Protein AF-A0A7S1GGX9-F1 (afdb_monomer)

Secondary structure (DSSP, 8-state):
-HHHHHHHHHHHHHHHHHHHHHHHHHHHHT-----PPPP-SSEEEEEEEEETTEEEEEEEEE-SSEEEEEESS-SSTT-EEEEGGGEEEEEEEEETTEEEEEEEEETTTEEEEEE-SSHHHHHHHHHHHHTT-S------HHHHHHHHHTTSS-HHHHHHHHHHHTT--TT-GGG---B---B---SSSS--TT-GGGB--TTS-GGGSSHHHHHHHHHHHHHHHHTT-SS--S-SS-SS-HHHHHHHHTTT-HHHHHHHTTSSPPPGGGSS-BHHHHHHHHH-TT----PPB-GGGG-HHHHHHHHB-TT----SGGGTT-SBPBPPTT-SS--

Solvent-accessible surface area (backbone atoms only — not comparable to full-atom values): 18862 Å² total; per-residue (Å²): 108,70,69,62,51,51,55,51,51,56,52,36,52,53,53,51,53,56,49,52,54,53,52,52,55,51,60,56,53,73,68,78,79,92,76,87,86,83,91,64,103,49,62,70,41,71,34,27,46,48,44,71,99,44,68,44,55,27,38,39,34,52,53,95,61,36,42,34,38,43,30,73,77,33,96,67,62,81,51,43,79,42,51,40,90,40,27,39,32,62,37,73,23,57,51,98,89,43,62,16,11,32,36,43,31,29,70,97,82,47,71,50,38,38,38,34,93,43,47,66,57,18,49,51,52,37,63,66,48,44,82,46,26,74,48,81,81,80,82,52,65,68,60,58,49,49,38,39,77,69,68,74,36,51,72,66,56,49,48,52,47,53,27,48,74,72,40,27,33,91,54,39,45,75,39,45,49,72,32,75,69,53,65,62,67,43,73,48,72,64,78,62,87,86,45,74,80,40,43,44,71,79,93,44,55,57,61,40,65,42,69,61,30,38,49,53,20,51,53,43,24,49,54,31,47,76,68,66,46,94,80,55,54,51,65,99,61,68,45,69,38,47,69,59,54,33,40,56,32,33,49,62,43,47,68,55,36,21,65,74,58,78,72,38,77,70,60,51,92,79,46,70,51,31,56,36,59,53,48,50,44,30,70,36,68,85,50,83,43,31,69,49,38,48,59,40,82,80,33,69,75,50,26,51,43,37,40,30,32,86,72,56,63,66,54,44,74,103,54,26,76,55,60,46,48,42,63,28,61,54,46,92,60,93,120

Organism: NCBI:txid249345

Sequence (335 aa):
MEEEQQDEEERAMQVQQGIESIVDEFYRNSRISSMPLGQSGKERMECFQVYPFCSLRGSLEIGADTVVFRPYCSDRLGRVRIKKSEILLVRKRPYIVDCNACEIYFGRRASVFFVFEHDEDATRLVQRLKEFARYTMIQDVGHIQRLWLEDSVSNFQYLMYLNDLAGRSYKNIHRYPVFPWVLSDYTSDSLNLRSPNVYRNLSKPIAALTEKKAMQGLEMYQALKESNVEDPWMFGSHYSNPGIVVFFTVRQNPKLMLKLQGGSFDHPNRMFRSIPAAWASVSSASGSDVKELIPQLYDPQAGLQILRNNQYISLGGDFGHLKKVILPPWATSIE

InterPro domains:
  IPR000409 BEACH domain [PF02138] (147-332)
  IPR000409 BEACH domain [PS50197] (133-335)
  IPR000409 BEACH domain [SM01026] (145-335)
  IPR023362 PH-BEACH domain [PS51783] (36-130)
  IPR036372 BEACH domain superfamily [G3DSA:1.10.1540.10] (136-335)
  IPR036372 BEACH domain superfamily [SSF81837] (134-334)
  IPR050865 BEACH Domain-Containing [PTHR13743] (22-333)

Foldseek 3Di:
DVVVVVVLVVLQVVLLVVLVVVVVVVVVLVDDDDDDDDDDPWDKAWWWWFAQVDTFTFIWTDDPFWIWTAGPSDRPPPIDIAGLLFWAAKDQADDPHDSQKIWTAGDPGDIIIIGHPDNVRNVVVRVVSVVSHNDDDDLDLVVLVVCVVVVVDDPLRNQVSVLVNVRADPRHQASHRFDAQFFLDQADLADDPVDPNRTQPPVDALCPSDVLSVVQLVVQQVVCVVVVPPDRGSAPDDQGGNVLVCQQQCLLCVSSQCSVVVRAHDDLVSHQAAPVVLSCQSNDSPHSDRHTDHSLLVPLVSQCSRFANPSLQQNDDPCRRRRGHHGRSNDPDSD

Radius of gyration: 22.84 Å; Cα contacts (8 Å, |Δi|>4): 498; chains: 1; bounding box: 57×48×63 Å

pLDDT: mean 84.82, std 16.67, range [33.62, 98.44]

Nearest PDB structures (foldseek):
  1t77-assembly4_D  TM=8.698E-01  e=2.533E-22  Homo sapiens
  1mi1-assembly1_A  TM=8.597E-01  e=4.437E-22  Homo sapiens
  1mi1-assembly1_B  TM=8.363E-01  e=1.024E-20  Homo sapiens
  2cof-assembly1_A  TM=6.773E-01  e=2.614E-03  Homo sapiens
  1wgq-assembly1_A  TM=6.468E-01  e=1.758E-02  Mus musculus

Structure (mmCIF, N/CA/C/O backbone):
data_AF-A0A7S1GGX9-F1
#
_entry.id   AF-A0A7S1GGX9-F1
#
loop_
_atom_site.group_PDB
_atom_site.id
_atom_site.type_symbol
_atom_site.label_atom_id
_atom_site.label_alt_id
_atom_site.label_comp_id
_atom_site.label_asym_id
_atom_site.label_entity_id
_atom_site.label_seq_id
_atom_site.pdbx_PDB_ins_code
_atom_site.Cartn_x
_atom_site.Cartn_y
_atom_site.Cartn_z
_atom_site.occupancy
_atom_site.B_iso_or_equiv
_atom_site.auth_seq_id
_atom_site.auth_comp_id
_atom_site.auth_asym_id
_atom_site.auth_atom_id
_atom_site.pdbx_PDB_model_num
ATOM 1 N N . MET A 1 1 ? -25.680 -4.319 -31.229 1.00 49.75 1 MET A N 1
ATOM 2 C CA . MET A 1 1 ? -24.460 -3.487 -31.170 1.00 49.75 1 MET A CA 1
ATOM 3 C C . MET A 1 1 ? -24.808 -2.049 -30.832 1.00 49.75 1 MET A C 1
ATOM 5 O O . MET A 1 1 ? -24.323 -1.609 -29.810 1.00 49.75 1 MET A O 1
ATOM 9 N N . GLU A 1 2 ? -25.674 -1.356 -31.582 1.00 46.84 2 GLU A N 1
ATOM 10 C CA . GLU A 1 2 ? -26.059 0.034 -31.245 1.00 46.84 2 GLU A CA 1
ATOM 11 C C . GLU A 1 2 ? -26.815 0.158 -29.907 1.00 46.84 2 GLU A C 1
ATOM 13 O O . GLU A 1 2 ? -26.439 0.990 -29.091 1.00 46.84 2 GLU A O 1
ATOM 18 N N . GLU A 1 3 ? -27.785 -0.720 -29.610 1.00 45.69 3 GLU A N 1
ATOM 19 C CA . GLU A 1 3 ? -28.498 -0.707 -28.311 1.00 45.69 3 GLU A CA 1
ATOM 20 C C . GLU A 1 3 ? -27.580 -0.998 -27.108 1.00 45.69 3 GLU A C 1
ATOM 22 O O . GLU A 1 3 ? -27.692 -0.352 -26.074 1.00 45.69 3 GLU A O 1
ATOM 27 N N . GLU A 1 4 ? -26.622 -1.922 -27.246 1.00 44.66 4 GLU A N 1
ATOM 28 C CA . GLU A 1 4 ? -25.635 -2.229 -26.191 1.00 44.66 4 GLU A CA 1
ATOM 29 C C . GLU A 1 4 ? -24.692 -1.050 -25.920 1.00 44.66 4 GLU A C 1
ATOM 31 O O . GLU A 1 4 ? -24.245 -0.850 -24.793 1.00 44.66 4 GLU A O 1
ATOM 36 N N . GLN A 1 5 ? -24.382 -0.275 -26.958 1.00 41.25 5 GLN A N 1
ATOM 37 C CA . GLN A 1 5 ? -23.486 0.872 -26.878 1.00 41.25 5 GLN A CA 1
ATOM 38 C C . GLN A 1 5 ? -24.191 2.075 -26.234 1.00 41.25 5 GLN A C 1
ATOM 40 O O . GLN A 1 5 ? -23.592 2.779 -25.424 1.00 41.25 5 GLN A O 1
ATOM 45 N N . GLN A 1 6 ? -25.483 2.244 -26.519 1.00 48.72 6 GLN A N 1
ATOM 46 C CA . GLN A 1 6 ? -26.336 3.276 -25.933 1.00 48.72 6 GLN A CA 1
ATOM 47 C C . GLN A 1 6 ? -26.609 3.016 -24.437 1.00 48.72 6 GLN A C 1
ATOM 49 O O . GLN A 1 6 ? -26.483 3.928 -23.618 1.00 48.72 6 GLN A O 1
ATOM 54 N N . ASP A 1 7 ? -26.857 1.756 -24.061 1.00 52.62 7 ASP A N 1
ATOM 55 C CA . ASP A 1 7 ? -26.986 1.321 -22.660 1.00 52.62 7 ASP A CA 1
ATOM 56 C C . ASP A 1 7 ? -25.679 1.508 -21.859 1.00 52.62 7 ASP A C 1
ATOM 58 O O . ASP A 1 7 ? -25.702 1.837 -20.667 1.00 52.62 7 ASP A O 1
ATOM 62 N N . GLU A 1 8 ? -24.516 1.282 -22.486 1.00 46.25 8 GLU A N 1
ATOM 63 C CA . GLU A 1 8 ? -23.206 1.503 -21.856 1.00 46.25 8 GLU A CA 1
ATOM 64 C C . GLU A 1 8 ? -22.927 3.005 -21.629 1.00 46.25 8 GLU A C 1
ATOM 66 O O . GLU A 1 8 ? -22.422 3.376 -20.563 1.00 46.25 8 GLU A O 1
ATOM 71 N N . GLU A 1 9 ? -23.295 3.880 -22.572 1.00 48.12 9 GLU A N 1
ATOM 72 C CA . GLU A 1 9 ? -23.143 5.339 -22.443 1.00 48.12 9 GLU A CA 1
ATOM 73 C C . GLU A 1 9 ? -24.046 5.936 -21.355 1.00 48.12 9 GLU A C 1
ATOM 75 O O . GLU A 1 9 ? -23.594 6.758 -20.549 1.00 48.12 9 GLU A O 1
ATOM 80 N N . GLU A 1 10 ? -25.299 5.487 -21.266 1.00 55.12 10 GLU A N 1
ATOM 81 C CA . GLU A 1 10 ? -26.242 5.967 -20.253 1.00 55.12 10 GLU A CA 1
ATOM 82 C C . GLU A 1 10 ? -25.792 5.577 -18.832 1.00 55.12 10 GLU A C 1
ATOM 84 O O . GLU A 1 10 ? -25.819 6.396 -17.904 1.00 55.12 10 GLU A O 1
ATOM 89 N N . ARG A 1 11 ? -25.260 4.357 -18.659 1.00 51.91 11 ARG A N 1
ATOM 90 C CA . ARG A 1 11 ? -24.665 3.909 -17.386 1.00 51.91 11 ARG A CA 1
ATOM 91 C C . ARG A 1 11 ? -23.429 4.717 -17.005 1.00 51.91 11 ARG A C 1
ATOM 93 O O . ARG A 1 11 ? -23.278 5.074 -15.834 1.00 51.91 11 ARG A O 1
ATOM 100 N N . ALA A 1 12 ? -22.555 5.026 -17.963 1.00 46.03 12 ALA A N 1
ATOM 101 C CA . ALA A 1 12 ? -21.371 5.845 -17.710 1.00 46.03 12 ALA A CA 1
ATOM 102 C C . ALA A 1 12 ? -21.753 7.257 -17.229 1.00 46.03 12 ALA A C 1
ATOM 104 O O . ALA A 1 12 ? -21.157 7.773 -16.279 1.00 46.03 12 ALA A O 1
ATOM 105 N N . MET A 1 13 ? -22.797 7.851 -17.817 1.00 50.97 13 MET A N 1
ATOM 106 C CA . MET A 1 13 ? -23.303 9.172 -17.434 1.00 50.97 13 MET A CA 1
ATOM 107 C C . MET A 1 13 ? -23.899 9.186 -16.015 1.00 50.97 13 MET A C 1
ATOM 109 O O . MET A 1 13 ? -23.621 10.100 -15.236 1.00 50.97 13 MET A O 1
ATOM 113 N N . GLN A 1 14 ? -24.645 8.146 -15.631 1.00 51.91 14 GLN A N 1
ATOM 114 C CA . GLN A 1 14 ? -25.181 8.005 -14.269 1.00 51.91 14 GLN A CA 1
ATOM 115 C C . GLN A 1 14 ? -24.072 7.842 -13.216 1.00 51.91 14 GLN A C 1
ATOM 117 O O . GLN A 1 14 ? -24.150 8.417 -12.126 1.00 51.91 14 GLN A O 1
ATOM 122 N N . VAL A 1 15 ? -23.009 7.095 -13.535 1.00 48.81 15 VAL A N 1
ATOM 123 C CA . VAL A 1 15 ? -21.839 6.945 -12.652 1.00 48.81 15 VAL A CA 1
ATOM 124 C C . VAL A 1 15 ? -21.113 8.282 -12.476 1.00 48.81 15 VAL A C 1
ATOM 126 O O . VAL A 1 15 ? -20.762 8.633 -11.347 1.00 48.81 15 VAL A O 1
ATOM 129 N N . GLN A 1 16 ? -20.937 9.047 -13.558 1.00 48.53 16 GLN A N 1
ATOM 130 C CA . GLN A 1 16 ? -20.326 10.380 -13.535 1.00 48.53 16 GLN A CA 1
ATOM 131 C C . GLN A 1 16 ? -21.100 11.338 -12.608 1.00 48.53 16 GLN A C 1
ATOM 133 O O . GLN A 1 16 ? -20.517 11.913 -11.688 1.00 48.53 16 GLN A O 1
ATOM 138 N N . GLN A 1 17 ? -22.425 11.425 -12.764 1.00 51.62 17 GLN A N 1
ATOM 139 C CA . GLN A 1 17 ? -23.288 12.270 -11.926 1.00 51.62 17 GLN A CA 1
ATOM 140 C C . GLN A 1 17 ? -23.278 11.841 -10.447 1.00 51.62 17 GLN A C 1
ATOM 142 O O . GLN A 1 17 ? -23.231 12.677 -9.540 1.00 51.62 17 GLN A O 1
ATOM 147 N N . GLY A 1 18 ? -23.270 10.530 -10.174 1.00 52.56 18 GLY A N 1
ATOM 148 C CA . GLY A 1 18 ? -23.172 10.005 -8.809 1.00 52.56 18 GLY A CA 1
ATOM 149 C C . GLY A 1 18 ? -21.829 10.314 -8.137 1.00 52.56 18 GLY A C 1
ATOM 150 O O . GLY A 1 18 ? -21.755 10.486 -6.919 1.00 52.56 18 GLY A O 1
ATOM 151 N N . ILE A 1 19 ? -20.753 10.410 -8.917 1.00 46.12 19 ILE A N 1
ATOM 152 C CA . ILE A 1 19 ? -19.434 10.808 -8.430 1.00 46.12 19 ILE A CA 1
ATOM 153 C C . ILE A 1 19 ? -19.410 12.301 -8.080 1.00 46.12 19 ILE A C 1
ATOM 155 O O . ILE A 1 19 ? -18.957 12.637 -6.984 1.00 46.12 19 ILE A O 1
ATOM 159 N N . GLU A 1 20 ? -19.925 13.168 -8.954 1.00 47.41 20 GLU A N 1
ATOM 160 C CA . GLU A 1 20 ? -19.994 14.623 -8.740 1.00 47.41 20 GLU A CA 1
ATOM 161 C C . GLU A 1 20 ? -20.798 14.973 -7.479 1.00 47.41 20 GLU A C 1
ATOM 163 O O . GLU A 1 20 ? -20.320 15.705 -6.612 1.00 47.41 20 GLU A O 1
ATOM 168 N N . SER A 1 21 ? -21.960 14.340 -7.293 1.00 49.12 21 SER A N 1
ATOM 169 C CA . SER A 1 21 ? -22.810 14.542 -6.111 1.00 49.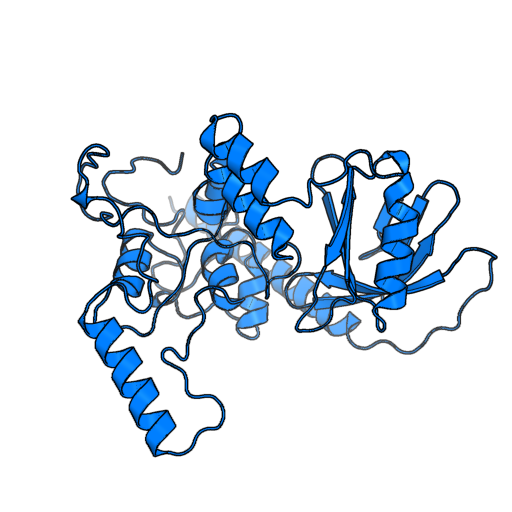12 21 SER A CA 1
ATOM 170 C C . SER A 1 21 ? -22.098 14.210 -4.788 1.00 49.12 21 SER A C 1
ATOM 172 O O . SER A 1 21 ? -22.194 14.957 -3.811 1.00 49.12 21 SER A O 1
ATOM 174 N N . ILE A 1 22 ? -21.326 13.119 -4.758 1.00 45.22 22 ILE A N 1
ATOM 175 C CA . ILE A 1 22 ? -20.582 12.685 -3.565 1.00 45.22 22 ILE A CA 1
ATOM 176 C C . ILE A 1 22 ? -19.395 13.610 -3.277 1.00 45.22 22 ILE A C 1
ATOM 178 O O . ILE A 1 22 ? -19.055 13.839 -2.114 1.00 45.22 22 ILE A O 1
ATOM 182 N N . VAL A 1 23 ? -18.749 14.135 -4.320 1.00 44.75 23 VAL A N 1
ATOM 183 C CA . VAL A 1 23 ? -17.672 15.124 -4.187 1.00 44.75 23 VAL A CA 1
ATOM 184 C C . VAL A 1 23 ? -18.224 16.423 -3.588 1.00 44.75 23 VAL A C 1
ATOM 186 O O . VAL A 1 23 ? -17.653 16.940 -2.625 1.00 44.75 23 VAL A O 1
ATOM 189 N N . ASP A 1 24 ? -19.381 16.885 -4.055 1.00 47.78 24 ASP A N 1
ATOM 190 C CA . ASP A 1 24 ? -20.042 18.092 -3.548 1.00 47.78 24 ASP A CA 1
ATOM 191 C C . ASP A 1 24 ? -20.536 17.967 -2.104 1.00 47.78 24 ASP A C 1
ATOM 193 O O . ASP A 1 24 ? -20.415 18.911 -1.314 1.00 47.78 24 ASP A O 1
ATOM 197 N N . GLU A 1 25 ? -21.103 16.819 -1.731 1.00 48.41 25 GLU A N 1
ATOM 198 C CA . GLU A 1 25 ? -21.508 16.544 -0.348 1.00 48.41 25 GLU A CA 1
ATOM 199 C C . GLU A 1 25 ? -20.286 16.547 0.586 1.00 48.41 25 GLU A C 1
ATOM 201 O O . GLU A 1 25 ? -20.322 17.067 1.704 1.00 48.41 25 GLU A O 1
ATOM 206 N N . PHE A 1 26 ? -19.157 16.038 0.098 1.00 43.50 26 PHE A N 1
ATOM 207 C CA . PHE A 1 26 ? -17.907 15.994 0.840 1.00 43.50 26 PHE A CA 1
ATOM 208 C C . PHE A 1 26 ? -17.287 17.393 1.055 1.00 43.50 26 PHE A C 1
ATOM 210 O O . PHE A 1 26 ? -16.888 17.725 2.177 1.00 43.50 26 PHE A O 1
ATOM 217 N N . TYR A 1 27 ? -17.257 18.252 0.028 1.00 41.97 27 TYR A N 1
ATOM 218 C CA . TYR A 1 27 ? -16.763 19.632 0.162 1.00 41.97 27 TYR A CA 1
ATOM 219 C C . TYR A 1 27 ? -17.658 20.499 1.057 1.00 41.97 27 TYR A C 1
ATOM 221 O O . TYR A 1 27 ? -17.144 21.298 1.844 1.00 41.97 27 TYR A O 1
ATOM 229 N N . ARG A 1 28 ? -18.983 20.300 1.017 1.00 43.91 28 ARG A N 1
ATOM 230 C CA . ARG A 1 28 ? -19.924 20.975 1.930 1.00 43.91 28 ARG A CA 1
ATOM 231 C C . ARG A 1 28 ? -19.661 20.640 3.399 1.00 43.91 28 ARG A C 1
ATOM 233 O O . ARG A 1 28 ? -19.667 21.536 4.238 1.00 43.91 28 ARG A O 1
ATOM 240 N N . ASN A 1 29 ? -19.332 19.386 3.703 1.00 43.16 29 ASN A N 1
ATOM 241 C CA . ASN A 1 29 ? -19.062 18.927 5.071 1.00 43.16 29 ASN A CA 1
ATOM 242 C C . ASN A 1 29 ? -17.692 19.362 5.628 1.00 43.16 29 ASN A C 1
ATOM 244 O O . ASN A 1 29 ? -17.441 19.222 6.823 1.00 43.16 29 ASN A O 1
ATOM 248 N N . SER A 1 30 ? -16.818 19.923 4.786 1.00 38.09 30 SER A N 1
ATOM 249 C CA . SER A 1 30 ? -15.506 20.455 5.188 1.00 38.09 30 SER A CA 1
ATOM 250 C C . SER A 1 30 ? -15.596 21.847 5.844 1.00 38.09 30 SER A C 1
ATOM 252 O O . SER A 1 30 ? -14.598 22.357 6.348 1.00 38.09 30 SER A O 1
ATOM 254 N N . ARG A 1 31 ? -16.783 22.474 5.850 1.00 38.66 31 ARG A N 1
ATOM 255 C CA . ARG A 1 31 ? -17.055 23.776 6.479 1.00 38.66 31 ARG A CA 1
ATOM 256 C C . ARG A 1 31 ? -18.140 23.638 7.552 1.00 38.66 31 ARG A C 1
ATOM 258 O O . ARG A 1 31 ? -19.289 23.947 7.262 1.00 38.66 31 ARG A O 1
ATOM 265 N N . ILE A 1 32 ? -17.827 23.200 8.777 1.00 42.00 32 ILE A N 1
ATOM 266 C CA . ILE A 1 32 ? -18.812 23.244 9.880 1.00 42.00 32 ILE A CA 1
ATOM 267 C C . ILE A 1 32 ? -18.185 23.704 11.204 1.00 42.00 32 ILE A C 1
ATOM 269 O O . ILE A 1 32 ? -17.113 23.259 11.612 1.00 42.00 32 ILE A O 1
ATOM 273 N N . SER A 1 33 ? -18.914 24.634 11.827 1.00 40.03 33 SER A N 1
ATOM 274 C CA . SER A 1 33 ? -18.721 25.308 13.110 1.00 40.03 33 SER A CA 1
ATOM 275 C C . SER A 1 33 ? -18.748 24.376 14.325 1.00 40.03 33 SER A C 1
ATOM 277 O O . SER A 1 33 ? -19.346 23.303 14.299 1.00 40.03 33 SER A O 1
ATOM 279 N N . SER A 1 34 ? -18.150 24.837 15.425 1.00 33.62 34 SER A N 1
ATOM 280 C CA . SER A 1 34 ? -18.122 24.158 16.722 1.00 33.62 34 SER A CA 1
ATOM 281 C C . SER A 1 34 ? -19.526 23.866 17.273 1.00 33.62 34 SER A C 1
ATOM 283 O O . SER A 1 34 ? -20.388 24.741 17.320 1.00 33.62 34 SER A O 1
ATOM 285 N N . MET A 1 35 ? -19.737 22.632 17.739 1.00 38.22 35 MET A N 1
ATOM 286 C CA . MET A 1 35 ? -20.891 22.241 18.557 1.00 38.22 35 MET A CA 1
ATOM 287 C C . MET A 1 35 ? -20.448 21.962 20.005 1.00 38.22 35 MET A C 1
ATOM 289 O O . MET A 1 35 ? -19.341 21.456 20.204 1.00 38.22 35 MET A O 1
ATOM 293 N N . PRO A 1 36 ? -21.277 22.261 21.024 1.00 38.75 36 PRO A N 1
ATOM 294 C CA . PRO A 1 36 ? -20.899 22.057 22.418 1.00 38.75 36 PRO A CA 1
ATOM 295 C C . PRO A 1 36 ? -20.966 20.581 22.843 1.00 38.75 36 PRO A C 1
ATOM 297 O O . PRO A 1 36 ? -21.814 19.811 22.388 1.00 38.75 36 PRO A O 1
ATOM 300 N N . LEU A 1 37 ? -20.067 20.194 23.755 1.00 41.44 37 LEU A N 1
ATOM 301 C CA . LEU A 1 37 ? -19.964 18.843 24.309 1.00 41.44 37 LEU A CA 1
ATOM 302 C C . LEU A 1 37 ? -21.078 18.546 25.330 1.00 41.44 37 LEU A C 1
ATOM 304 O O . LEU A 1 37 ? -21.206 19.236 26.338 1.00 41.44 37 LEU A O 1
ATOM 308 N N . GLY A 1 38 ? -21.822 17.457 25.116 1.00 38.62 38 GLY A N 1
ATOM 309 C CA . GLY A 1 38 ? -22.689 16.845 26.128 1.00 38.62 38 GLY A CA 1
ATOM 310 C C . GLY A 1 38 ? -21.911 15.933 27.086 1.00 38.62 38 GLY A C 1
ATOM 311 O O . GLY A 1 38 ? -21.076 15.137 26.651 1.00 38.62 38 GLY A O 1
ATOM 312 N N . GLN A 1 39 ? -22.202 16.048 28.385 1.00 42.09 39 GLN A N 1
ATOM 313 C CA . GLN A 1 39 ? -21.617 15.257 29.471 1.00 42.09 39 GLN A CA 1
ATOM 314 C C . GLN A 1 39 ? -22.298 13.887 29.625 1.00 42.09 39 GLN A C 1
ATOM 316 O O . GLN A 1 39 ? -23.516 13.780 29.736 1.00 42.09 39 GLN A O 1
ATOM 321 N N . SER A 1 40 ? -21.492 12.831 29.693 1.00 42.81 40 SER A N 1
ATOM 322 C CA . SER A 1 40 ? -21.838 11.499 30.204 1.00 42.81 40 SER A CA 1
ATOM 323 C C . SER A 1 40 ? -20.510 10.801 30.502 1.00 42.81 40 SER A C 1
ATOM 325 O O . SER A 1 40 ? -19.590 10.939 29.703 1.00 42.81 40 SER A O 1
ATOM 327 N N . GLY A 1 41 ? -20.390 10.104 31.641 1.00 51.75 41 GLY A N 1
ATOM 328 C CA . GLY A 1 41 ? -19.159 9.502 32.199 1.00 51.75 41 GLY A CA 1
ATOM 329 C C . GLY A 1 41 ? -18.481 8.390 31.380 1.00 51.75 41 GLY A C 1
ATOM 330 O O . GLY A 1 41 ? -17.973 7.424 31.942 1.00 51.75 41 GLY A O 1
ATOM 331 N N . LYS A 1 42 ? -18.493 8.502 30.054 1.00 60.44 42 LYS A N 1
ATOM 332 C CA . LYS A 1 42 ? -17.679 7.741 29.113 1.00 60.44 42 LYS A CA 1
ATOM 333 C C . LYS A 1 42 ? -16.407 8.525 28.836 1.00 60.44 42 LYS A C 1
ATOM 335 O O . LYS A 1 42 ? -16.458 9.732 28.606 1.00 60.44 42 LYS A O 1
ATOM 340 N N .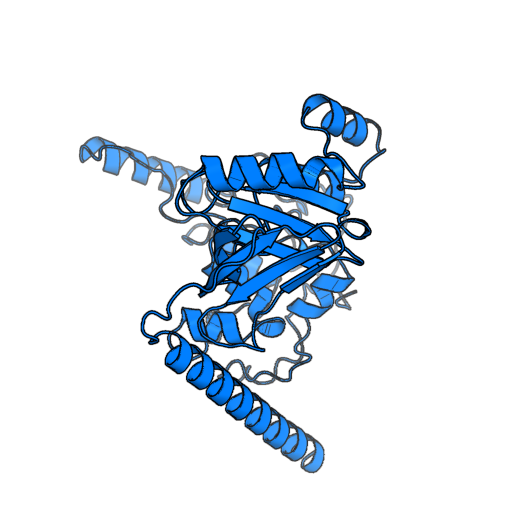 GLU A 1 43 ? -15.280 7.825 28.814 1.00 74.50 43 GLU A N 1
ATOM 341 C CA . GLU A 1 43 ? -14.029 8.403 28.338 1.00 74.50 43 GLU A CA 1
ATOM 342 C C . GLU A 1 43 ? -14.203 8.784 26.864 1.00 74.50 43 GLU A C 1
ATOM 344 O O . GLU A 1 43 ? -14.526 7.939 26.018 1.00 74.50 43 GLU A O 1
ATOM 349 N N . ARG A 1 44 ? -14.058 10.081 26.594 1.00 87.44 44 ARG A N 1
ATOM 350 C CA . ARG A 1 44 ? -14.203 10.691 25.278 1.00 87.44 44 ARG A CA 1
ATOM 351 C C . ARG A 1 44 ? -12.845 11.213 24.838 1.00 87.44 44 ARG A C 1
ATOM 353 O O . ARG A 1 44 ? -12.199 11.945 25.581 1.00 87.44 44 ARG A O 1
ATOM 360 N N . MET A 1 45 ? -12.438 10.840 23.633 1.00 92.69 45 MET A N 1
ATOM 361 C CA . MET A 1 45 ? -11.178 11.250 23.024 1.00 92.69 45 MET A CA 1
ATOM 362 C C . MET A 1 45 ? -11.478 11.965 21.712 1.00 92.69 45 MET A C 1
ATOM 364 O O . MET A 1 45 ? -12.207 11.439 20.870 1.00 92.69 45 MET A O 1
ATOM 368 N N . GLU A 1 46 ? -10.932 13.161 21.540 1.00 95.12 46 GLU A N 1
ATOM 369 C CA . GLU A 1 46 ? -11.020 13.895 20.281 1.00 95.12 46 GLU A CA 1
ATOM 370 C C . GLU A 1 46 ? -10.060 13.272 19.267 1.00 95.12 46 GLU A C 1
ATOM 372 O O . GLU A 1 46 ? -8.901 13.004 19.580 1.00 95.12 46 GLU A O 1
ATOM 377 N N . CYS A 1 47 ? -10.541 12.992 18.057 1.00 95.19 47 CYS A N 1
ATOM 378 C CA . CYS A 1 47 ? -9.716 12.354 17.039 1.00 95.19 47 CYS A CA 1
ATOM 379 C C . CYS A 1 47 ? -10.242 12.587 15.623 1.00 95.19 47 CYS A C 1
ATOM 381 O O . CYS A 1 47 ? -11.343 13.093 15.390 1.00 95.19 47 CYS A O 1
ATOM 383 N N . PHE A 1 48 ? -9.457 12.132 14.657 1.00 93.75 48 PHE A N 1
ATOM 384 C CA . PHE A 1 48 ? -9.801 12.129 13.247 1.00 93.75 48 PHE A CA 1
ATOM 385 C C . PHE A 1 48 ? -9.903 10.697 12.746 1.00 93.75 48 PHE A C 1
ATOM 387 O O . PHE A 1 48 ? -8.939 9.942 12.844 1.00 93.75 48 PHE A O 1
ATOM 394 N N . GLN A 1 49 ? -11.037 10.317 12.160 1.00 93.50 49 GLN A N 1
ATOM 395 C CA . GLN A 1 49 ? -11.097 9.095 11.364 1.00 93.50 49 GLN A CA 1
ATOM 396 C C . GLN A 1 49 ? -10.504 9.370 9.984 1.00 93.50 49 GLN A C 1
ATOM 398 O O . GLN A 1 49 ? -10.996 10.235 9.261 1.00 93.50 49 GLN A O 1
ATOM 403 N N . VAL A 1 50 ? -9.469 8.625 9.609 1.00 90.56 50 VAL A N 1
ATOM 404 C CA . VAL A 1 50 ? -8.747 8.815 8.349 1.00 90.56 50 VAL A CA 1
ATOM 405 C C . VAL A 1 50 ? -9.292 7.911 7.251 1.00 90.56 50 VAL A C 1
ATOM 407 O O . VAL A 1 50 ? -9.529 6.714 7.438 1.00 90.56 50 VAL A O 1
ATOM 410 N N . TYR A 1 51 ? -9.425 8.511 6.077 1.00 86.81 51 TYR A N 1
ATOM 411 C CA . TYR A 1 51 ? -9.676 7.886 4.791 1.00 86.81 51 TYR A CA 1
ATOM 412 C C . TYR A 1 51 ? -8.601 8.374 3.797 1.00 86.81 51 TYR A C 1
ATOM 414 O O . TYR A 1 51 ? -7.933 9.383 4.033 1.00 86.81 51 TYR A O 1
ATOM 422 N N . PRO A 1 52 ? -8.406 7.705 2.652 1.00 84.81 52 PRO A N 1
ATOM 423 C CA . PRO A 1 52 ? -7.514 8.224 1.620 1.00 84.81 52 PRO A CA 1
ATOM 424 C C . PRO A 1 52 ? -7.897 9.654 1.182 1.00 84.81 52 PRO A C 1
ATOM 426 O O . PRO A 1 52 ? -9.026 9.894 0.749 1.00 84.81 52 PRO A O 1
ATOM 429 N N . PHE A 1 53 ? -6.947 10.590 1.305 1.00 84.19 53 PHE A N 1
ATOM 430 C CA . PHE A 1 53 ? -7.080 12.035 1.032 1.00 84.19 53 PHE A CA 1
ATOM 431 C C . PHE A 1 53 ? -8.102 12.810 1.874 1.00 84.19 53 PHE A C 1
ATOM 433 O O . PHE A 1 53 ? -8.368 13.975 1.582 1.00 84.19 53 PHE A O 1
ATOM 440 N N . CYS A 1 54 ? -8.693 12.212 2.906 1.00 84.56 54 CYS A N 1
ATOM 441 C CA . CYS A 1 54 ? -9.589 12.948 3.785 1.00 84.56 54 CYS A CA 1
ATOM 442 C C . CYS A 1 54 ? -9.640 12.409 5.206 1.00 84.56 54 CYS A C 1
ATOM 444 O O . CYS A 1 54 ? -9.356 11.247 5.475 1.00 84.56 54 CYS A O 1
ATOM 446 N N . SER 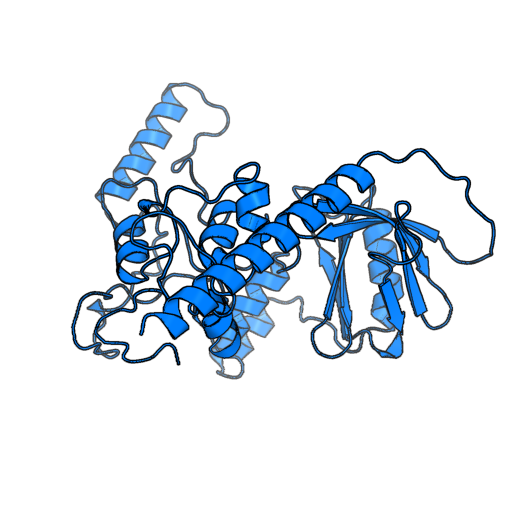A 1 55 ? -10.080 13.253 6.127 1.00 87.81 55 SER A N 1
ATOM 447 C CA . SER A 1 55 ? -10.354 12.850 7.495 1.00 87.81 55 SER A CA 1
ATOM 448 C C . SER A 1 55 ? -11.659 13.460 7.987 1.00 87.81 55 SER A C 1
ATOM 450 O O . SER A 1 55 ? -12.089 14.514 7.523 1.00 87.81 55 SER A O 1
ATOM 452 N N . LEU A 1 5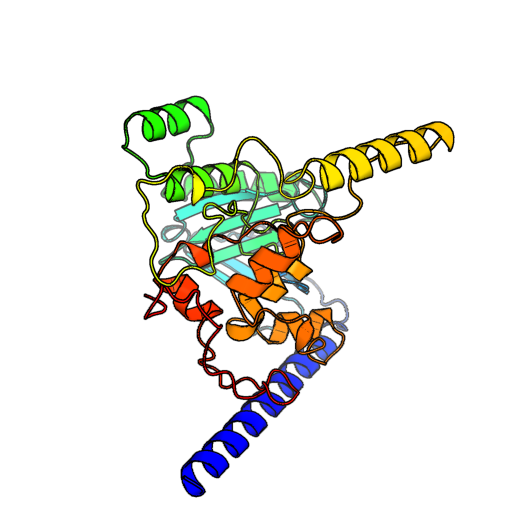6 ? -12.314 12.763 8.912 1.00 90.81 56 LEU A N 1
ATOM 453 C CA . LEU A 1 56 ? -13.497 13.252 9.607 1.00 90.81 56 LEU A CA 1
ATOM 454 C C . LEU A 1 56 ? -13.119 13.529 11.053 1.00 90.81 56 LEU A C 1
ATOM 456 O O . LEU A 1 56 ? -12.707 12.612 11.763 1.00 90.81 56 LEU A O 1
ATOM 460 N N . ARG A 1 57 ? -13.269 14.779 11.492 1.00 92.75 57 ARG A N 1
ATOM 461 C CA . ARG A 1 57 ? -13.105 15.141 12.901 1.00 92.75 57 ARG A CA 1
ATOM 462 C C . ARG A 1 57 ? -14.308 14.653 13.700 1.00 92.75 57 ARG A C 1
ATOM 464 O O . ARG A 1 57 ? -15.452 14.783 13.257 1.00 92.75 57 ARG A O 1
ATOM 471 N N . GLY A 1 58 ? -14.052 14.118 14.881 1.00 92.94 58 GLY A N 1
ATOM 472 C CA . GLY A 1 58 ? -15.103 13.669 15.772 1.00 92.94 58 GLY A CA 1
ATOM 473 C C . GLY A 1 58 ? -14.573 13.262 17.131 1.00 92.94 58 GLY A C 1
ATOM 474 O O . GLY A 1 58 ? -13.419 13.507 17.477 1.00 92.94 58 GLY A O 1
ATOM 475 N N . SER A 1 59 ? -15.433 12.582 17.874 1.00 94.25 59 SER A N 1
ATOM 476 C CA . SER A 1 59 ? -15.097 12.028 19.178 1.00 94.25 59 SER A CA 1
ATOM 477 C C . SER A 1 59 ? -15.227 10.516 19.189 1.00 94.25 59 SER A C 1
ATOM 479 O O . SER A 1 59 ? -16.249 9.968 18.754 1.00 94.25 59 SER A O 1
ATOM 481 N N . LEU A 1 60 ? -14.231 9.853 19.761 1.00 95.06 60 LEU A N 1
ATOM 482 C CA . LEU A 1 60 ? -14.257 8.442 20.099 1.00 95.06 60 LEU A CA 1
ATOM 483 C C . LEU A 1 60 ? -14.702 8.274 21.554 1.00 95.06 60 LEU A C 1
ATOM 485 O O . LEU A 1 60 ? -14.103 8.835 22.463 1.00 95.06 60 LEU A O 1
ATOM 489 N N . GLU A 1 61 ? -15.747 7.486 21.779 1.00 94.00 61 GLU A N 1
ATOM 490 C CA . GLU A 1 61 ? -16.217 7.106 23.109 1.00 94.00 61 GLU A CA 1
ATOM 491 C C . GLU A 1 61 ? -15.957 5.622 23.353 1.00 94.00 61 GLU A C 1
ATOM 493 O O . GLU A 1 61 ? -16.401 4.760 22.581 1.00 94.00 61 GLU A O 1
ATOM 498 N N . ILE A 1 62 ? -15.298 5.317 24.468 1.00 91.75 62 ILE A N 1
ATOM 499 C CA . ILE A 1 62 ? -15.068 3.943 24.916 1.00 91.75 62 ILE A CA 1
ATOM 500 C C . ILE A 1 62 ? -16.139 3.597 25.957 1.00 91.75 62 ILE A C 1
ATOM 502 O O . ILE A 1 62 ? -16.093 4.036 27.102 1.00 91.75 62 ILE A O 1
ATOM 506 N N . GLY A 1 63 ? -17.144 2.821 25.548 1.00 89.75 63 GLY A N 1
ATOM 507 C CA . GLY A 1 63 ? -18.170 2.283 26.445 1.00 89.75 63 GLY A CA 1
ATOM 508 C C . GLY A 1 63 ? -17.756 0.961 27.097 1.00 89.75 63 GLY A C 1
ATOM 509 O O . GLY A 1 63 ? -16.641 0.478 26.892 1.00 89.75 63 GLY A O 1
ATOM 510 N N . ALA A 1 64 ? -18.678 0.337 27.838 1.00 89.06 64 ALA A N 1
ATOM 511 C CA . ALA A 1 64 ? -18.464 -0.976 28.458 1.00 89.06 64 ALA A CA 1
ATOM 512 C C . ALA A 1 64 ? -18.162 -2.062 27.408 1.00 89.06 64 ALA A C 1
ATOM 514 O O . ALA A 1 64 ? -17.076 -2.636 27.432 1.00 89.06 64 ALA A O 1
ATOM 515 N N . ASP A 1 65 ? -19.039 -2.225 26.410 1.00 92.38 65 ASP A N 1
ATOM 516 C CA . ASP A 1 65 ? -18.930 -3.296 25.399 1.00 92.38 65 ASP A CA 1
ATOM 517 C C . ASP A 1 65 ? -18.586 -2.805 23.991 1.00 92.38 65 ASP A C 1
ATOM 519 O O . ASP A 1 65 ? -18.324 -3.600 23.087 1.00 92.38 65 ASP A O 1
ATOM 523 N N . THR A 1 66 ? -18.615 -1.491 23.762 1.00 94.69 66 THR A N 1
ATOM 524 C CA . THR A 1 66 ? -18.459 -0.917 22.420 1.00 94.69 66 THR A CA 1
ATOM 525 C C . THR A 1 66 ? -17.547 0.291 22.401 1.00 94.69 66 THR A C 1
ATOM 527 O O . THR A 1 66 ? -17.592 1.112 23.315 1.00 94.69 66 THR A O 1
ATOM 530 N N . VAL A 1 67 ? -16.819 0.450 21.301 1.00 94.31 67 VAL A N 1
ATOM 531 C CA . VAL A 1 67 ? -16.115 1.677 20.925 1.00 94.31 67 VAL A CA 1
ATOM 532 C C . VAL A 1 67 ? -16.939 2.378 19.848 1.00 94.31 67 VAL A C 1
ATOM 534 O O . VAL A 1 67 ? -17.338 1.745 18.866 1.00 94.31 67 VAL A O 1
ATOM 537 N N . VAL A 1 68 ? -17.246 3.661 20.037 1.00 94.50 68 VAL A N 1
ATOM 538 C CA . VAL A 1 68 ? -18.104 4.424 19.120 1.00 94.50 68 VAL A CA 1
ATOM 539 C C . VAL A 1 68 ? -17.413 5.710 18.704 1.00 94.50 68 VAL A C 1
ATOM 541 O O . VAL A 1 68 ? -17.152 6.560 19.545 1.00 94.50 68 VAL A O 1
ATOM 544 N N . PHE A 1 69 ? -17.187 5.886 17.407 1.00 94.06 69 PHE A N 1
ATOM 545 C CA . PHE A 1 69 ? -16.781 7.167 16.837 1.00 94.06 69 PHE A CA 1
ATOM 546 C C . PHE A 1 69 ? -18.008 7.918 16.325 1.00 94.06 69 PHE A C 1
ATOM 548 O O . PHE A 1 69 ? -18.841 7.338 15.618 1.00 94.06 69 PHE A O 1
ATOM 555 N N . ARG A 1 70 ? -18.111 9.203 16.670 1.00 93.00 70 ARG A N 1
ATOM 556 C CA . ARG A 1 70 ? -19.135 10.123 16.165 1.00 93.00 70 ARG A CA 1
ATOM 557 C C . ARG A 1 70 ? -18.456 11.300 15.463 1.00 93.00 70 ARG A C 1
ATOM 559 O O . ARG A 1 70 ? -17.792 12.075 16.155 1.00 93.00 70 ARG A O 1
ATOM 566 N N . PRO A 1 71 ? -18.594 11.434 14.135 1.00 90.62 71 PRO A N 1
ATOM 567 C CA . PRO A 1 71 ? -18.108 12.611 13.432 1.00 90.62 71 PRO A CA 1
ATOM 568 C C . PRO A 1 71 ? -18.965 13.832 13.770 1.00 90.62 71 PRO A C 1
ATOM 570 O O . PRO A 1 71 ? -20.158 13.709 14.029 1.00 90.62 71 PRO A O 1
ATOM 573 N N . TYR A 1 72 ? -18.364 15.021 13.740 1.00 87.56 72 TYR A N 1
ATOM 574 C CA . TYR A 1 72 ? -19.086 16.269 14.025 1.00 87.56 72 TYR A CA 1
ATOM 575 C C . TYR A 1 72 ? -19.895 16.803 12.855 1.00 87.56 72 TYR A C 1
ATOM 577 O O . TYR A 1 72 ? -20.836 17.561 13.055 1.00 87.56 72 TYR A O 1
ATOM 585 N N . CYS A 1 73 ? -19.551 16.404 11.634 1.00 77.69 73 CYS A N 1
ATOM 586 C CA . CYS A 1 73 ? -20.235 16.871 10.436 1.00 77.69 73 CYS A CA 1
ATOM 587 C C . CYS A 1 73 ? -21.561 16.144 10.162 1.00 77.69 73 CYS A C 1
ATOM 589 O O . CYS A 1 73 ? -22.328 16.593 9.318 1.00 77.69 73 CYS A O 1
ATOM 591 N N . SER A 1 74 ? -21.828 14.998 10.801 1.00 74.69 74 SER A N 1
ATOM 592 C CA . SER A 1 74 ? -23.040 14.213 10.547 1.00 74.69 74 SER A CA 1
ATOM 593 C C . SER A 1 74 ? -23.341 13.228 11.673 1.00 74.69 74 SER A C 1
ATOM 595 O O . SER A 1 74 ? -22.458 12.511 12.134 1.00 74.69 74 SER A O 1
ATOM 597 N N . ASP A 1 75 ? -24.619 13.082 12.023 1.00 65.44 75 ASP A N 1
ATOM 598 C CA . ASP A 1 75 ? -25.070 12.056 12.973 1.00 65.44 75 ASP A CA 1
ATOM 599 C C . ASP A 1 75 ? -25.117 10.637 12.376 1.00 65.44 75 ASP A C 1
ATOM 601 O O . ASP A 1 75 ? -25.212 9.644 13.111 1.00 65.44 75 ASP A O 1
ATOM 605 N N . ARG A 1 76 ? -25.073 10.516 11.040 1.00 65.81 76 ARG A N 1
ATOM 606 C CA . ARG A 1 76 ? -25.218 9.235 10.324 1.00 65.81 76 ARG A CA 1
ATOM 607 C C . ARG A 1 76 ? -23.985 8.864 9.508 1.00 65.81 76 ARG A C 1
ATOM 609 O O . ARG A 1 76 ? -23.503 7.738 9.623 1.00 65.81 76 ARG A O 1
ATOM 616 N N . LEU A 1 77 ? -23.478 9.778 8.685 1.00 70.00 77 LEU A N 1
ATOM 617 C CA . LEU A 1 77 ? -22.359 9.507 7.781 1.00 70.00 77 LEU A CA 1
ATOM 618 C C . LEU A 1 77 ? -21.045 9.446 8.556 1.00 70.00 77 LEU A C 1
ATOM 620 O O . LEU A 1 77 ? -20.732 10.346 9.324 1.00 70.00 77 LEU A O 1
ATOM 624 N N . GLY A 1 78 ? -20.268 8.382 8.349 1.00 74.50 78 GLY A N 1
ATOM 625 C CA . GLY A 1 78 ? -18.954 8.215 8.980 1.00 74.50 78 GLY A CA 1
ATOM 626 C C . GLY A 1 78 ? -18.990 7.776 10.446 1.00 74.50 78 GLY A C 1
ATOM 627 O O . GLY A 1 78 ? -17.938 7.662 11.067 1.00 74.50 78 GLY A O 1
ATOM 628 N N . ARG A 1 79 ? -20.166 7.495 11.021 1.00 86.94 79 ARG A N 1
ATOM 629 C CA . ARG A 1 79 ? -20.260 6.922 12.368 1.00 86.94 79 ARG A CA 1
ATOM 630 C C . ARG A 1 79 ? -19.706 5.498 12.375 1.00 86.94 79 ARG A C 1
ATOM 632 O O . ARG A 1 79 ? -20.102 4.665 11.564 1.00 86.94 79 ARG A O 1
ATOM 639 N N . VAL A 1 80 ? -18.851 5.190 13.347 1.00 90.62 80 VAL A N 1
ATOM 640 C CA . VAL A 1 80 ? -18.305 3.840 13.543 1.00 90.62 80 VAL A CA 1
ATOM 641 C C . VAL A 1 80 ? -18.773 3.304 14.886 1.00 90.62 80 VAL A C 1
ATOM 643 O O . VAL A 1 80 ? -18.712 3.999 15.897 1.00 90.62 80 VAL A O 1
ATOM 646 N N . ARG A 1 81 ? -19.222 2.049 14.914 1.00 93.38 81 ARG A N 1
ATOM 647 C CA . ARG A 1 81 ? -19.537 1.316 16.143 1.00 93.38 81 ARG A CA 1
ATOM 648 C C . ARG A 1 81 ? -18.887 -0.059 16.075 1.00 93.38 81 ARG A C 1
ATOM 650 O O . ARG A 1 81 ? -19.240 -0.854 15.214 1.00 93.38 81 ARG A O 1
ATOM 657 N N . ILE A 1 82 ? -17.972 -0.329 17.000 1.00 94.44 82 ILE A N 1
ATOM 658 C CA . ILE A 1 82 ? -17.226 -1.587 17.091 1.00 94.44 82 ILE A CA 1
ATOM 659 C C . ILE A 1 82 ? -17.596 -2.252 18.409 1.00 94.44 82 ILE A C 1
ATOM 661 O O . ILE A 1 82 ? -17.483 -1.628 19.466 1.00 94.44 82 ILE A O 1
ATOM 665 N N . LYS A 1 83 ? -18.038 -3.511 18.370 1.00 94.62 83 LYS A N 1
ATOM 666 C CA . LYS A 1 83 ? -18.144 -4.321 19.588 1.00 94.62 83 LYS A CA 1
ATOM 667 C C . LYS A 1 83 ? -16.753 -4.782 19.991 1.00 94.62 83 LYS A C 1
ATOM 669 O O . LYS A 1 83 ? -16.004 -5.269 19.150 1.00 94.62 83 LYS A O 1
ATOM 674 N N . LYS A 1 84 ? -16.414 -4.670 21.274 1.00 94.50 84 LYS A N 1
ATOM 675 C CA . LYS A 1 84 ? -15.096 -5.077 21.780 1.00 94.50 84 LYS A CA 1
ATOM 676 C C . LYS A 1 84 ? -14.811 -6.557 21.525 1.00 94.50 84 LYS A C 1
ATOM 678 O O . LYS A 1 84 ? -13.702 -6.894 21.144 1.00 94.50 84 LYS A O 1
ATOM 683 N N . SER A 1 85 ? -15.831 -7.411 21.619 1.00 94.00 85 SER A N 1
ATOM 684 C CA . SER A 1 85 ? -15.740 -8.844 21.301 1.00 94.00 85 SER A CA 1
ATOM 685 C C . SER A 1 85 ? -15.436 -9.154 19.829 1.00 94.00 85 SER A C 1
ATOM 687 O O . SER A 1 85 ? -15.056 -10.276 19.507 1.00 94.00 85 SER A O 1
ATOM 689 N N . GLU A 1 86 ? -15.605 -8.185 18.927 1.00 93.56 86 GLU A N 1
ATOM 690 C CA . GLU A 1 86 ? -15.298 -8.328 17.501 1.00 93.56 86 GLU A CA 1
ATOM 691 C C . GLU A 1 86 ? -13.907 -7.778 17.145 1.00 93.56 86 GLU A C 1
ATOM 693 O O . GLU A 1 86 ? -13.500 -7.888 15.986 1.00 93.56 86 GLU A O 1
ATOM 698 N N . ILE A 1 87 ? -13.175 -7.195 18.107 1.00 94.00 87 ILE A N 1
ATOM 699 C CA . ILE A 1 87 ? -11.826 -6.665 17.889 1.00 94.00 87 ILE A CA 1
ATOM 700 C C . ILE A 1 87 ? -10.862 -7.830 17.666 1.00 94.00 87 ILE A C 1
ATOM 702 O O . ILE A 1 87 ? -10.663 -8.703 18.510 1.00 94.00 87 ILE A O 1
ATOM 706 N N . LEU A 1 88 ? -10.228 -7.825 16.501 1.00 90.81 88 LEU A N 1
ATOM 707 C CA . LEU A 1 88 ? -9.240 -8.823 16.125 1.00 90.81 88 LEU A CA 1
ATOM 708 C C . LEU A 1 88 ? -7.835 -8.389 16.517 1.00 90.81 88 LEU A C 1
ATOM 710 O O . LEU A 1 88 ? -7.082 -9.189 17.057 1.00 90.81 88 LEU A O 1
ATOM 714 N N . LEU A 1 89 ? -7.483 -7.139 16.225 1.00 91.50 89 LEU A N 1
ATOM 715 C CA . LEU A 1 89 ? -6.138 -6.613 16.415 1.00 91.50 89 LEU A CA 1
ATOM 716 C C . LEU A 1 89 ? -6.193 -5.092 16.572 1.00 91.50 89 LEU A C 1
ATOM 718 O O . LEU A 1 89 ? -6.981 -4.419 15.910 1.00 91.50 89 LEU A O 1
ATOM 722 N N . VAL A 1 90 ? -5.319 -4.546 17.415 1.00 93.56 90 VAL A N 1
ATOM 723 C CA . VAL A 1 90 ? -5.166 -3.102 17.618 1.00 93.56 90 VAL A CA 1
ATOM 724 C C . VAL A 1 90 ? -3.702 -2.730 17.422 1.00 93.56 90 VAL A C 1
ATOM 726 O O . VAL A 1 90 ? -2.813 -3.330 18.031 1.00 93.56 90 VAL A O 1
ATOM 729 N N . ARG A 1 91 ? -3.438 -1.751 16.557 1.00 91.06 91 ARG A N 1
ATOM 730 C CA . ARG A 1 91 ? -2.086 -1.334 16.176 1.00 91.06 91 ARG A CA 1
ATOM 731 C C . ARG A 1 91 ? -1.892 0.144 16.450 1.00 91.06 91 ARG A C 1
ATOM 733 O O . ARG A 1 91 ? -2.671 0.963 15.977 1.00 91.06 91 ARG A O 1
ATOM 740 N N . LYS A 1 92 ? -0.801 0.478 17.139 1.00 93.81 92 LYS A N 1
ATOM 741 C CA . LYS A 1 92 ? -0.255 1.835 17.090 1.00 93.81 92 LYS A CA 1
ATOM 742 C C . LYS A 1 92 ? 0.338 2.046 15.699 1.00 93.81 92 LYS A C 1
ATOM 744 O O . LYS A 1 92 ? 0.967 1.134 15.154 1.00 93.81 92 LYS A O 1
ATOM 749 N N . ARG A 1 93 ? 0.082 3.202 15.101 1.00 94.19 93 ARG A N 1
ATOM 750 C CA . ARG A 1 93 ? 0.464 3.515 13.727 1.00 94.19 93 ARG A CA 1
ATOM 751 C C . ARG A 1 93 ? 1.098 4.898 13.652 1.00 94.19 93 ARG A C 1
ATOM 753 O O . ARG A 1 93 ? 0.697 5.788 14.396 1.00 94.19 93 ARG A O 1
ATOM 760 N N . PRO A 1 94 ? 2.035 5.093 12.717 1.00 91.75 94 PRO A N 1
ATOM 761 C CA . PRO A 1 94 ? 2.470 6.420 12.341 1.00 91.75 94 PRO A CA 1
ATOM 762 C C . PRO A 1 94 ? 1.486 7.073 11.361 1.00 91.75 94 PRO A C 1
ATOM 764 O O . PRO A 1 94 ? 0.938 6.416 10.466 1.00 91.75 94 PRO A O 1
ATOM 767 N N . TYR A 1 95 ? 1.314 8.384 11.480 1.00 88.88 95 TYR A N 1
ATOM 768 C CA . TYR A 1 95 ? 0.603 9.223 10.527 1.00 88.88 95 TYR A CA 1
ATOM 769 C C . TYR A 1 95 ? 1.483 10.410 10.142 1.00 88.88 95 TYR A C 1
ATOM 771 O O . TYR A 1 95 ? 1.904 11.188 10.987 1.00 88.88 95 TYR A O 1
ATOM 779 N N . ILE A 1 96 ? 1.791 10.527 8.847 1.00 82.44 96 ILE A N 1
ATOM 780 C CA . ILE A 1 96 ? 2.810 11.451 8.330 1.00 82.44 96 ILE A CA 1
ATOM 781 C C . ILE A 1 96 ? 4.164 11.169 9.004 1.00 82.44 96 ILE A C 1
ATOM 783 O O . ILE A 1 96 ? 4.810 10.196 8.605 1.00 82.44 96 ILE A O 1
ATOM 787 N N . VAL A 1 97 ? 4.562 11.940 10.019 1.00 79.19 97 VAL A N 1
ATOM 788 C CA . VAL A 1 97 ? 5.806 11.771 10.792 1.00 79.19 97 VAL A CA 1
ATOM 789 C C . VAL A 1 97 ? 5.567 11.300 12.230 1.00 79.19 97 VAL A C 1
ATOM 791 O O . VAL A 1 97 ? 6.441 10.645 12.793 1.00 79.19 97 VAL A O 1
ATOM 794 N N . ASP A 1 98 ? 4.380 11.530 12.790 1.00 85.81 98 ASP A N 1
ATOM 795 C CA . ASP A 1 98 ? 4.094 11.289 14.206 1.00 85.81 98 ASP A CA 1
ATOM 796 C C . ASP A 1 98 ? 3.554 9.879 14.456 1.00 85.81 98 ASP A C 1
ATOM 798 O O . ASP A 1 98 ? 2.891 9.287 13.606 1.00 85.81 98 ASP A O 1
ATOM 802 N N . CYS A 1 99 ? 3.791 9.331 15.650 1.00 88.81 99 CYS A N 1
ATOM 803 C CA . CYS A 1 99 ? 3.264 8.023 16.069 1.00 88.81 99 CYS A CA 1
ATOM 804 C C . CYS A 1 99 ? 1.868 8.090 16.723 1.00 88.81 99 CYS A C 1
ATOM 806 O O . CYS A 1 99 ? 1.458 7.158 17.411 1.00 88.81 99 CYS A O 1
ATOM 808 N N . ASN A 1 100 ? 1.114 9.154 16.447 1.00 93.12 100 ASN A N 1
ATOM 809 C CA . ASN A 1 100 ? -0.154 9.524 17.080 1.00 93.12 100 ASN A CA 1
ATOM 810 C C . ASN A 1 100 ? -1.404 8.853 16.483 1.00 93.12 100 ASN A C 1
ATOM 812 O O . ASN A 1 100 ? -2.503 9.406 16.562 1.00 93.12 100 ASN A O 1
ATOM 816 N N . ALA A 1 101 ? -1.282 7.668 15.879 1.00 96.06 101 ALA A N 1
ATOM 817 C CA . ALA A 1 101 ? -2.418 6.989 15.266 1.00 96.06 101 ALA A CA 1
ATOM 818 C C . ALA A 1 101 ? -2.672 5.582 15.814 1.00 96.06 101 ALA A C 1
ATOM 820 O O . ALA A 1 101 ? -1.790 4.894 16.332 1.00 96.06 101 ALA A O 1
ATOM 821 N N . CYS A 1 102 ? -3.916 5.134 15.670 1.00 95.94 102 CYS A N 1
ATOM 822 C CA . CYS A 1 102 ? -4.386 3.816 16.064 1.00 95.94 102 CYS A CA 1
ATOM 823 C C . CYS A 1 102 ? -5.216 3.201 14.937 1.00 95.94 102 CYS A C 1
ATOM 825 O O . CYS A 1 102 ? -6.163 3.813 14.442 1.00 95.94 102 CYS A O 1
ATOM 827 N N . GLU A 1 103 ? -4.891 1.971 14.552 1.00 95.44 103 GLU A N 1
ATOM 828 C CA . GLU A 1 103 ? -5.702 1.177 13.639 1.00 95.44 103 GLU A CA 1
ATOM 829 C C . GLU A 1 103 ? -6.324 -0.013 14.369 1.00 95.44 103 GLU A C 1
ATOM 831 O O . GLU A 1 103 ? -5.625 -0.821 14.986 1.00 95.44 103 GLU A O 1
ATOM 836 N N . ILE A 1 104 ? -7.648 -0.124 14.278 1.00 95.38 104 ILE A N 1
ATOM 837 C CA . ILE A 1 104 ? -8.431 -1.189 14.904 1.00 95.38 104 ILE A CA 1
ATOM 838 C C . ILE A 1 104 ? -8.961 -2.092 13.799 1.00 95.38 104 ILE A C 1
ATOM 840 O O . ILE A 1 104 ? -9.724 -1.642 12.945 1.00 95.38 104 ILE A O 1
ATOM 844 N N . TYR A 1 105 ? -8.581 -3.364 13.842 1.00 92.81 105 TYR A N 1
ATOM 845 C CA . TYR A 1 105 ? -9.085 -4.426 12.979 1.00 92.81 105 TYR A CA 1
ATOM 846 C C . TYR A 1 105 ? -10.200 -5.176 13.697 1.00 92.81 105 TYR A C 1
ATOM 848 O O . TYR A 1 105 ? -10.041 -5.563 14.856 1.00 92.81 105 TYR A O 1
ATOM 856 N N . PHE A 1 106 ? -11.322 -5.402 13.021 1.00 92.12 106 PHE A N 1
ATOM 857 C CA . PHE A 1 106 ? -12.494 -6.038 13.618 1.00 92.12 106 PHE A CA 1
ATOM 858 C C . PHE A 1 106 ? -13.346 -6.779 12.579 1.00 92.12 106 PHE A C 1
ATOM 860 O O . PHE A 1 106 ? -13.290 -6.505 11.375 1.00 92.12 106 PHE A O 1
ATOM 867 N N . GLY A 1 107 ? -14.143 -7.740 13.051 1.00 86.56 107 GLY A N 1
ATOM 868 C CA . GLY A 1 107 ? -15.076 -8.501 12.217 1.00 86.56 107 GLY A CA 1
ATOM 869 C C . GLY A 1 107 ? -14.402 -9.249 11.056 1.00 86.56 107 GLY A C 1
ATOM 870 O O . GLY A 1 107 ? -13.283 -9.738 11.167 1.00 86.56 107 GLY A O 1
ATOM 871 N N . ARG A 1 108 ? -15.080 -9.368 9.908 1.00 73.88 108 ARG A N 1
ATOM 872 C CA . ARG A 1 108 ? -14.573 -10.095 8.726 1.00 73.88 108 ARG A CA 1
ATOM 873 C C . ARG A 1 108 ? -13.849 -9.165 7.742 1.00 73.88 108 ARG A C 1
ATOM 875 O O . ARG A 1 108 ? -14.304 -9.019 6.615 1.00 73.88 108 ARG A O 1
ATOM 882 N N . ARG A 1 109 ? -12.702 -8.600 8.149 1.00 64.88 109 ARG A N 1
ATOM 883 C CA . ARG A 1 109 ? -11.785 -7.752 7.334 1.00 64.88 109 ARG A CA 1
ATOM 884 C C . ARG A 1 109 ? -12.084 -6.243 7.310 1.00 64.88 109 ARG A C 1
ATOM 886 O O . ARG A 1 109 ? -11.704 -5.559 6.362 1.00 64.88 109 ARG A O 1
ATOM 893 N N . ALA A 1 110 ? -12.717 -5.699 8.346 1.00 83.00 110 ALA A N 1
ATOM 894 C CA . ALA A 1 110 ? -12.814 -4.250 8.497 1.00 83.00 110 ALA A CA 1
ATOM 895 C C . ALA A 1 110 ? -11.624 -3.712 9.303 1.00 83.00 110 ALA A C 1
ATOM 897 O O . ALA A 1 110 ? -11.158 -4.348 10.251 1.00 83.00 110 ALA A O 1
ATOM 898 N N . SER A 1 111 ? -11.161 -2.516 8.946 1.00 93.25 111 SER A N 1
ATOM 899 C CA . SER A 1 111 ? -10.331 -1.704 9.829 1.00 93.25 111 SER A CA 1
ATOM 900 C C . SER A 1 111 ? -10.801 -0.255 9.834 1.00 93.25 111 SER A C 1
ATOM 902 O O . SER A 1 111 ? -11.410 0.223 8.866 1.00 93.25 111 SER A O 1
ATOM 904 N N . VAL A 1 112 ? -10.519 0.441 10.930 1.00 93.56 112 VAL A N 1
ATOM 905 C CA . VAL A 1 112 ? -10.643 1.898 11.041 1.00 93.56 112 VAL A CA 1
ATOM 906 C C . VAL A 1 112 ? -9.339 2.476 11.554 1.00 93.56 112 VAL A C 1
ATOM 908 O O . VAL A 1 112 ? -8.668 1.853 12.373 1.00 93.56 112 VAL A O 1
ATOM 911 N N . PHE A 1 113 ? -8.990 3.655 11.051 1.00 95.00 113 PHE A N 1
ATOM 912 C CA . PHE A 1 113 ? -7.741 4.338 11.347 1.00 95.00 113 PHE A CA 1
ATOM 913 C C . PHE A 1 113 ? -8.073 5.682 11.985 1.00 95.00 113 PHE A C 1
ATOM 915 O O . PHE A 1 113 ? -8.749 6.506 11.366 1.00 95.00 113 PHE A O 1
ATOM 922 N N . PHE A 1 114 ? -7.629 5.881 13.219 1.00 96.25 114 PHE A N 1
ATOM 923 C CA . PHE A 1 114 ? -7.819 7.110 13.973 1.00 96.25 114 PHE A CA 1
ATOM 924 C C . PHE A 1 114 ? -6.482 7.805 14.180 1.00 96.25 114 PHE A C 1
ATOM 926 O O . PHE A 1 114 ? -5.499 7.149 14.510 1.00 96.25 114 PHE A O 1
ATOM 933 N N . VAL A 1 115 ? -6.461 9.119 14.003 1.00 95.62 115 VAL A N 1
ATOM 934 C CA . VAL A 1 115 ? -5.324 9.988 14.317 1.00 95.62 115 VAL A CA 1
ATOM 935 C C . VAL A 1 115 ? -5.728 10.905 15.455 1.00 95.62 115 VAL A C 1
ATOM 937 O O . VAL A 1 115 ? -6.842 11.434 15.466 1.00 95.62 115 VAL A O 1
ATOM 940 N N . PHE A 1 116 ? -4.823 11.074 16.403 1.00 95.00 116 PHE A N 1
ATOM 941 C CA . PHE A 1 116 ? -4.985 11.909 17.581 1.00 95.00 116 PHE A CA 1
ATOM 942 C C . PHE A 1 116 ? -4.039 13.099 17.487 1.00 95.00 116 PHE A C 1
ATOM 944 O O . PHE A 1 116 ? -3.073 13.071 16.731 1.00 95.00 116 PHE A O 1
ATOM 951 N N . GLU A 1 117 ? -4.321 14.152 18.242 1.00 91.00 117 GLU A N 1
ATOM 952 C CA . GLU A 1 117 ? -3.415 15.300 18.325 1.00 91.00 117 GLU A CA 1
ATOM 953 C C . GLU A 1 117 ? -2.105 14.911 19.021 1.00 91.00 117 GLU A C 1
ATOM 955 O O . GLU A 1 117 ? -1.023 15.285 18.572 1.00 91.00 117 GLU A O 1
ATOM 960 N N . HIS A 1 118 ? -2.204 14.071 20.054 1.00 90.75 118 HIS A N 1
ATOM 961 C CA . HIS A 1 118 ? -1.087 13.664 20.896 1.00 90.75 118 HIS A CA 1
ATOM 962 C C . HIS A 1 118 ? -0.834 12.151 20.838 1.00 90.75 118 HIS A C 1
ATOM 964 O O . HIS A 1 118 ? -1.756 11.340 20.698 1.00 90.75 118 HIS A O 1
ATOM 970 N N . ASP A 1 119 ? 0.435 11.754 20.956 1.00 93.56 119 ASP A N 1
ATOM 971 C CA . ASP A 1 119 ? 0.858 10.349 20.917 1.00 93.56 119 ASP A CA 1
ATOM 972 C C . ASP A 1 119 ? 0.313 9.539 22.106 1.00 93.56 119 ASP A C 1
ATOM 974 O O . ASP A 1 119 ? -0.007 8.347 22.004 1.00 93.56 119 ASP A O 1
ATOM 978 N N . GLU A 1 120 ? 0.168 10.205 23.245 1.00 93.44 120 GLU A N 1
ATOM 979 C CA . GLU A 1 120 ? -0.344 9.658 24.493 1.00 93.44 120 GLU A CA 1
ATOM 980 C C . GLU A 1 120 ? -1.776 9.148 24.324 1.00 93.44 120 GLU A C 1
ATOM 982 O O . GLU A 1 120 ? -2.114 8.079 24.834 1.00 93.44 120 GLU A O 1
ATOM 987 N N . ASP A 1 121 ? -2.603 9.850 23.547 1.00 93.19 121 ASP A N 1
ATOM 988 C CA . ASP A 1 121 ? -3.986 9.458 23.282 1.00 93.19 121 ASP A CA 1
ATOM 989 C C . ASP A 1 121 ? -4.061 8.184 22.443 1.00 93.19 121 ASP A C 1
ATOM 991 O O . ASP A 1 121 ? -4.758 7.228 22.804 1.00 93.19 121 ASP A O 1
ATOM 995 N N . ALA A 1 122 ? -3.286 8.119 21.360 1.00 93.94 122 ALA A N 1
ATOM 996 C CA . ALA A 1 122 ? -3.183 6.909 20.553 1.00 93.94 122 ALA A CA 1
ATOM 997 C C . ALA A 1 122 ? -2.665 5.730 21.391 1.00 93.94 122 ALA A C 1
ATOM 999 O O . ALA A 1 122 ? -3.206 4.624 21.329 1.00 93.94 122 ALA A O 1
ATOM 1000 N N . THR A 1 123 ? -1.647 5.974 22.219 1.00 94.25 123 THR A N 1
ATOM 1001 C CA . THR A 1 123 ? -1.047 4.971 23.107 1.00 94.25 123 THR A CA 1
ATOM 1002 C C . THR A 1 123 ? -2.050 4.451 24.129 1.00 94.25 123 THR A C 1
ATOM 1004 O O . THR A 1 123 ? -2.203 3.234 24.267 1.00 94.25 123 THR A O 1
ATOM 1007 N N . ARG A 1 124 ? -2.774 5.354 24.793 1.00 93.00 124 ARG A N 1
ATOM 1008 C CA . ARG A 1 124 ? -3.818 5.039 25.770 1.00 93.00 124 ARG A CA 1
ATOM 1009 C C . ARG A 1 124 ? -4.929 4.203 25.143 1.00 93.00 124 ARG A C 1
ATOM 1011 O O . ARG A 1 124 ? -5.288 3.160 25.688 1.00 93.00 124 ARG A O 1
ATOM 1018 N N . LEU A 1 125 ? -5.417 4.593 23.962 1.00 93.56 125 LEU A N 1
ATOM 1019 C CA . LEU A 1 125 ? -6.432 3.824 23.240 1.00 93.56 125 LEU A CA 1
ATOM 1020 C C . LEU A 1 125 ? -5.934 2.414 22.903 1.00 93.56 125 LEU A C 1
ATOM 1022 O O . LEU A 1 125 ? -6.645 1.431 23.120 1.00 93.56 125 LEU A O 1
ATOM 1026 N N . VAL A 1 126 ? -4.710 2.302 22.381 1.00 93.69 126 VAL A N 1
ATOM 1027 C CA . VAL A 1 126 ? -4.105 1.014 22.030 1.00 93.69 126 VAL A CA 1
ATOM 1028 C C . VAL A 1 126 ? -3.981 0.122 23.263 1.00 93.69 126 VAL A C 1
ATOM 1030 O O . VAL A 1 126 ? -4.384 -1.037 23.205 1.00 93.69 126 VAL A O 1
ATOM 1033 N N . GLN A 1 127 ? -3.458 0.637 24.378 1.00 92.56 127 GLN A N 1
ATOM 1034 C CA . GLN A 1 127 ? -3.341 -0.113 25.632 1.00 92.56 127 GLN A CA 1
ATOM 1035 C C . GLN A 1 127 ? -4.706 -0.604 26.116 1.00 92.56 127 GLN A C 1
ATOM 1037 O O . GLN A 1 127 ? -4.850 -1.779 26.442 1.00 92.56 127 GLN A O 1
ATOM 1042 N N . ARG A 1 128 ? -5.728 0.258 26.069 1.00 91.38 128 ARG A N 1
ATOM 1043 C CA . ARG A 1 128 ? -7.068 -0.084 26.548 1.00 91.38 128 ARG A CA 1
ATOM 1044 C C . ARG A 1 128 ? -7.774 -1.128 25.691 1.00 91.38 128 ARG A C 1
ATOM 1046 O O . ARG A 1 128 ? -8.507 -1.959 26.216 1.00 91.38 128 ARG A O 1
ATOM 1053 N N . LEU A 1 129 ? -7.601 -1.071 24.372 1.00 93.44 129 LEU A N 1
ATOM 1054 C CA . LEU A 1 129 ? -8.283 -1.989 23.459 1.00 93.44 129 LEU A CA 1
ATOM 1055 C C . LEU A 1 129 ? -7.524 -3.297 23.229 1.00 93.44 129 LEU A C 1
ATOM 1057 O O . LEU A 1 129 ? -8.144 -4.280 22.826 1.00 93.44 129 LEU A O 1
ATOM 1061 N N . LYS A 1 130 ? -6.216 -3.339 23.513 1.00 90.94 130 LYS A N 1
ATOM 1062 C CA . LYS A 1 130 ? -5.397 -4.557 23.416 1.00 90.94 130 LYS A CA 1
ATOM 1063 C C . LYS A 1 130 ? -5.933 -5.705 24.269 1.00 90.94 130 LYS A C 1
ATOM 1065 O O . LYS A 1 130 ? -5.882 -6.839 23.816 1.00 90.94 130 LYS A O 1
ATOM 1070 N N . GLU A 1 131 ? -6.496 -5.418 25.442 1.00 89.62 131 GLU A N 1
ATOM 1071 C CA . GLU A 1 131 ? -7.099 -6.425 26.335 1.00 89.62 131 GLU A CA 1
ATOM 1072 C C . GLU A 1 131 ? -8.279 -7.171 25.690 1.00 89.62 131 GLU A C 1
ATOM 1074 O O . GLU A 1 131 ? -8.569 -8.308 26.048 1.00 89.62 131 GLU A O 1
ATOM 1079 N N . PHE A 1 132 ? -8.951 -6.541 24.723 1.00 91.44 132 PHE A N 1
ATOM 1080 C CA . PHE A 1 132 ? -10.089 -7.117 24.003 1.00 91.44 132 PHE A CA 1
ATOM 1081 C C . PHE A 1 132 ? -9.696 -7.703 22.642 1.00 91.44 132 PHE A C 1
ATOM 1083 O O . PHE A 1 132 ? -10.535 -8.300 21.969 1.00 91.44 132 PHE A O 1
ATOM 1090 N N . ALA A 1 133 ? -8.449 -7.509 22.203 1.00 90.38 133 ALA A N 1
ATOM 1091 C CA . ALA A 1 133 ? -7.994 -7.985 20.908 1.00 90.38 133 ALA A CA 1
ATOM 1092 C C . ALA A 1 133 ? -7.805 -9.503 20.930 1.00 90.38 133 ALA A C 1
ATOM 1094 O O . ALA A 1 133 ? -7.076 -10.046 21.757 1.00 90.38 133 ALA A O 1
ATOM 1095 N N . ARG A 1 134 ? -8.428 -10.195 19.972 1.00 88.12 134 ARG A N 1
ATOM 1096 C CA . ARG A 1 134 ? -8.289 -11.650 19.832 1.00 88.12 134 ARG A CA 1
ATOM 1097 C C . ARG A 1 134 ? -6.860 -12.091 19.504 1.00 88.12 134 ARG A C 1
ATOM 1099 O O . ARG A 1 134 ? -6.466 -13.196 19.871 1.00 88.12 134 ARG A O 1
ATOM 1106 N N . TYR A 1 135 ? -6.113 -11.265 18.777 1.00 85.50 135 TYR A N 1
ATOM 1107 C CA . TYR A 1 135 ? -4.767 -11.575 18.316 1.00 85.50 135 TYR A CA 1
ATOM 1108 C C . TYR A 1 135 ? -3.771 -10.502 18.746 1.00 85.50 135 TYR A C 1
ATOM 1110 O O . TYR A 1 135 ? -4.042 -9.301 18.682 1.00 85.50 135 TYR A O 1
ATOM 1118 N N . THR A 1 136 ? -2.568 -10.959 19.083 1.00 78.75 136 THR A N 1
ATOM 1119 C CA . THR A 1 136 ? -1.398 -10.114 19.317 1.00 78.75 136 THR A CA 1
ATOM 1120 C C . THR A 1 136 ? -0.365 -10.407 18.240 1.00 78.75 136 THR A C 1
ATOM 1122 O O . THR A 1 136 ? -0.086 -11.563 17.935 1.00 78.75 136 THR A O 1
ATOM 1125 N N . MET A 1 137 ? 0.205 -9.356 17.653 1.00 73.00 137 MET A N 1
ATOM 1126 C CA . MET A 1 137 ? 1.251 -9.497 16.639 1.00 73.00 137 MET A CA 1
ATOM 1127 C C . MET A 1 137 ? 2.595 -9.844 17.275 1.00 73.00 137 MET A C 1
ATOM 1129 O O . MET A 1 137 ? 2.977 -9.250 18.289 1.00 73.00 137 MET A O 1
ATOM 1133 N N . ILE A 1 138 ? 3.336 -10.736 16.621 1.00 77.00 138 ILE A N 1
ATOM 1134 C CA . ILE A 1 138 ? 4.725 -11.068 16.945 1.00 77.00 138 ILE A CA 1
ATOM 1135 C C . ILE A 1 138 ? 5.603 -9.847 16.621 1.00 77.00 138 ILE A C 1
ATOM 1137 O O . ILE A 1 138 ? 5.832 -9.507 15.464 1.00 77.00 138 ILE A O 1
ATOM 1141 N N . GLN A 1 139 ? 6.088 -9.132 17.629 1.00 80.31 139 GLN A N 1
ATOM 1142 C CA . GLN A 1 139 ? 6.924 -7.948 17.369 1.00 80.31 139 GLN A CA 1
ATOM 1143 C C . GLN A 1 139 ? 8.348 -8.322 16.936 1.00 80.31 139 GLN A C 1
ATOM 1145 O O . GLN A 1 139 ? 9.036 -7.512 16.324 1.00 80.31 139 GLN A O 1
ATOM 1150 N N . ASP A 1 140 ? 8.781 -9.545 17.246 1.00 84.00 140 ASP A N 1
ATOM 1151 C CA . ASP A 1 140 ? 10.102 -10.041 16.884 1.00 84.00 140 ASP A CA 1
ATOM 1152 C C . ASP A 1 140 ? 10.173 -10.406 15.393 1.00 84.00 140 ASP A C 1
ATOM 1154 O O . ASP A 1 140 ? 9.592 -11.399 14.940 1.00 84.00 140 ASP A O 1
ATOM 1158 N N . VAL A 1 141 ? 10.924 -9.599 14.642 1.00 88.94 141 VAL A N 1
ATOM 1159 C CA . VAL A 1 141 ? 11.212 -9.820 13.219 1.00 88.94 141 VAL A CA 1
ATOM 1160 C C . VAL A 1 141 ? 11.942 -11.151 13.006 1.00 88.94 141 VAL A C 1
ATOM 1162 O O . VAL A 1 141 ? 11.666 -11.845 12.028 1.00 88.94 141 VAL A O 1
ATOM 1165 N N . GLY A 1 142 ? 12.822 -11.548 13.930 1.00 91.88 142 GLY A N 1
ATOM 1166 C CA . GLY A 1 142 ? 13.584 -12.792 13.828 1.00 91.88 142 GLY A CA 1
ATOM 1167 C C . GLY A 1 142 ? 12.688 -14.026 13.898 1.00 91.88 142 GLY A C 1
ATOM 1168 O O . GLY A 1 142 ? 12.880 -14.982 13.148 1.00 91.88 142 GLY A O 1
ATOM 1169 N N . HIS A 1 143 ? 11.656 -14.005 14.743 1.00 88.56 143 HIS A N 1
ATOM 1170 C CA . HIS A 1 143 ? 10.680 -15.089 14.813 1.00 88.56 143 HIS A CA 1
ATOM 1171 C C . HIS A 1 143 ? 9.887 -15.237 13.509 1.00 88.56 143 HIS A C 1
ATOM 1173 O O . HIS A 1 143 ? 9.847 -16.332 12.951 1.00 88.56 143 HIS A O 1
ATOM 1179 N N . ILE A 1 144 ? 9.298 -14.161 12.976 1.00 88.88 144 ILE A N 1
ATOM 1180 C CA . ILE A 1 144 ? 8.545 -14.270 11.716 1.00 88.88 144 ILE A CA 1
ATOM 1181 C C . ILE A 1 144 ? 9.455 -14.649 10.536 1.00 88.88 144 ILE A C 1
ATOM 1183 O O . ILE A 1 144 ? 9.031 -15.384 9.648 1.00 88.88 144 ILE A O 1
ATOM 1187 N N . GLN A 1 145 ? 10.721 -14.217 10.548 1.00 94.19 145 GLN A N 1
ATOM 1188 C CA . GLN A 1 145 ? 11.711 -14.630 9.555 1.00 94.19 145 GLN A CA 1
ATOM 1189 C C . GLN A 1 145 ? 11.996 -16.134 9.623 1.00 94.19 145 GLN A C 1
ATOM 1191 O O . GLN A 1 145 ? 12.081 -16.765 8.577 1.00 94.19 145 GLN A O 1
ATOM 1196 N N . ARG A 1 146 ? 12.099 -16.730 10.819 1.00 95.81 146 ARG A N 1
ATOM 1197 C CA . ARG A 1 146 ? 12.244 -18.190 10.957 1.00 95.81 146 ARG A CA 1
ATOM 1198 C C . ARG A 1 146 ? 11.049 -18.935 10.373 1.00 95.81 146 ARG A C 1
ATOM 1200 O O . ARG A 1 146 ? 11.251 -19.826 9.563 1.00 95.81 146 ARG A O 1
ATOM 1207 N N . LEU A 1 147 ? 9.826 -18.501 10.686 1.00 92.00 147 LEU A N 1
ATOM 1208 C CA . LEU A 1 147 ? 8.613 -19.101 10.111 1.00 92.00 147 LEU A CA 1
ATOM 1209 C C . LEU A 1 147 ? 8.595 -19.021 8.579 1.00 92.00 147 LEU A C 1
ATOM 1211 O O . LEU A 1 147 ? 8.073 -19.915 7.922 1.00 92.00 147 LEU A O 1
ATOM 1215 N N . TRP A 1 148 ? 9.148 -17.950 8.009 1.00 95.31 148 TRP A N 1
ATOM 1216 C CA . TRP A 1 148 ? 9.281 -17.801 6.562 1.00 95.31 148 TRP A CA 1
ATOM 1217 C C . TRP A 1 148 ? 10.345 -18.738 5.977 1.00 95.31 148 TRP A C 1
ATOM 1219 O O . TRP A 1 148 ? 10.080 -19.397 4.980 1.00 95.31 148 TRP A O 1
ATOM 1229 N N . LEU A 1 149 ? 11.513 -18.848 6.618 1.00 97.00 149 LEU A N 1
ATOM 1230 C CA . LEU A 1 149 ? 12.582 -19.773 6.212 1.00 97.00 149 LEU A CA 1
ATOM 1231 C C . LEU A 1 149 ? 12.178 -21.252 6.339 1.00 97.00 149 LEU A C 1
ATOM 1233 O O . LEU A 1 149 ? 12.730 -22.095 5.642 1.00 97.00 149 LEU A O 1
ATOM 1237 N N . GLU A 1 150 ? 11.238 -21.555 7.232 1.00 96.56 150 GLU A N 1
ATOM 1238 C CA . GLU A 1 150 ? 10.662 -22.886 7.463 1.00 96.56 150 GLU A CA 1
ATOM 1239 C C . GLU A 1 150 ? 9.412 -23.156 6.596 1.00 96.56 150 GLU A C 1
ATOM 1241 O O . GLU A 1 150 ? 8.672 -24.098 6.871 1.00 96.56 150 GLU A O 1
ATOM 1246 N N . ASP A 1 151 ? 9.122 -22.308 5.599 1.00 95.19 151 ASP A N 1
ATOM 1247 C CA . ASP A 1 151 ? 7.950 -22.387 4.706 1.00 95.19 151 ASP A CA 1
ATOM 1248 C C . ASP A 1 151 ? 6.578 -22.391 5.423 1.00 95.19 151 ASP A C 1
ATOM 1250 O O . ASP A 1 151 ? 5.537 -22.674 4.826 1.00 95.19 151 ASP A O 1
ATOM 1254 N N . SER A 1 152 ? 6.537 -22.013 6.704 1.00 93.69 152 SER A N 1
ATOM 1255 C CA . SER A 1 152 ? 5.296 -21.892 7.484 1.00 93.69 152 SER A CA 1
ATOM 1256 C C . SER A 1 152 ? 4.493 -20.643 7.113 1.00 93.69 152 SER A C 1
ATOM 1258 O O . SER A 1 152 ? 3.285 -20.576 7.358 1.00 93.69 152 SER A O 1
ATOM 1260 N N . VAL A 1 153 ? 5.149 -19.643 6.518 1.00 92.38 153 VAL A N 1
ATOM 1261 C CA . VAL A 1 153 ? 4.502 -18.477 5.908 1.00 92.38 153 VAL A CA 1
ATOM 1262 C C . VAL A 1 153 ? 5.046 -18.246 4.502 1.00 92.38 153 VAL A C 1
ATOM 1264 O O . VAL A 1 153 ? 6.248 -18.285 4.264 1.00 92.38 153 VAL A O 1
ATOM 1267 N N . SER A 1 154 ? 4.154 -17.963 3.557 1.00 95.50 154 SER A N 1
ATOM 1268 C CA . SER A 1 154 ? 4.529 -17.641 2.176 1.00 95.50 154 SER A CA 1
ATOM 1269 C C . SER A 1 154 ? 5.240 -16.286 2.064 1.00 95.50 154 SER A C 1
ATOM 1271 O O . SER A 1 154 ? 5.059 -15.403 2.906 1.00 95.50 154 SER A O 1
ATOM 1273 N N . ASN A 1 155 ? 5.948 -16.060 0.951 1.00 96.69 155 ASN A N 1
ATOM 1274 C CA . ASN A 1 155 ? 6.534 -14.754 0.610 1.00 96.69 155 ASN A CA 1
ATOM 1275 C C . ASN A 1 155 ? 5.515 -13.607 0.704 1.00 96.69 155 ASN A C 1
ATOM 1277 O O . ASN A 1 155 ? 5.825 -12.542 1.231 1.00 96.69 155 ASN A O 1
ATOM 1281 N N . PHE A 1 156 ? 4.286 -13.824 0.222 1.00 96.38 156 PHE A N 1
ATOM 1282 C CA . PHE A 1 156 ? 3.224 -12.820 0.282 1.00 96.38 156 PHE A CA 1
ATOM 1283 C C . PHE A 1 156 ? 2.864 -12.469 1.731 1.00 96.38 156 PHE A C 1
ATOM 1285 O O . PHE A 1 156 ? 2.813 -11.294 2.093 1.00 96.38 156 PHE A O 1
ATOM 1292 N N . GLN A 1 157 ? 2.643 -13.482 2.575 1.00 93.50 157 GLN A N 1
ATOM 1293 C CA . GLN A 1 157 ? 2.317 -13.278 3.988 1.00 93.50 157 GLN A CA 1
ATOM 1294 C C . GLN A 1 157 ? 3.466 -12.597 4.730 1.00 93.50 157 GLN A C 1
ATOM 1296 O O . GLN A 1 157 ? 3.222 -11.666 5.494 1.00 93.50 157 GLN A O 1
ATOM 1301 N N . TYR A 1 158 ? 4.705 -13.009 4.463 1.00 95.19 158 TYR A N 1
ATOM 1302 C CA . TYR A 1 158 ? 5.894 -12.409 5.052 1.00 95.19 158 TYR A CA 1
ATOM 1303 C C . TYR A 1 158 ? 6.042 -10.932 4.659 1.00 95.19 158 TYR A C 1
ATOM 1305 O O . TYR A 1 158 ? 6.188 -10.074 5.526 1.00 95.19 158 TYR A O 1
ATOM 1313 N N . LEU A 1 159 ? 5.890 -10.590 3.374 1.00 96.88 159 LEU A N 1
ATOM 1314 C CA . LEU A 1 159 ? 5.920 -9.198 2.912 1.00 96.88 159 LEU A CA 1
ATOM 1315 C C . LEU A 1 159 ? 4.782 -8.363 3.506 1.00 96.88 159 LEU A C 1
ATOM 1317 O O . LEU A 1 159 ? 5.011 -7.224 3.918 1.00 96.88 159 LEU A O 1
ATOM 1321 N N . MET A 1 160 ? 3.564 -8.904 3.594 1.00 94.12 160 MET A N 1
ATOM 1322 C CA . MET A 1 160 ? 2.455 -8.226 4.277 1.00 94.12 160 MET A CA 1
ATOM 1323 C C . MET A 1 160 ? 2.772 -7.980 5.754 1.00 94.12 160 MET A C 1
ATOM 1325 O O . MET A 1 160 ? 2.471 -6.905 6.273 1.00 94.12 160 MET A O 1
ATOM 1329 N N . TYR A 1 161 ? 3.425 -8.938 6.411 1.00 92.56 161 TYR A N 1
ATOM 1330 C CA . TYR A 1 161 ? 3.858 -8.820 7.797 1.00 92.56 161 TYR A CA 1
ATOM 1331 C C . TYR A 1 161 ? 4.898 -7.713 7.991 1.00 92.56 161 TYR A C 1
ATOM 1333 O O . TYR A 1 161 ? 4.753 -6.872 8.876 1.00 92.56 161 TYR A O 1
ATOM 1341 N N . LEU A 1 162 ? 5.920 -7.667 7.132 1.00 95.38 162 LEU A N 1
ATOM 1342 C CA . LEU A 1 162 ? 6.938 -6.616 7.158 1.00 95.38 162 LEU A CA 1
ATOM 1343 C C . LEU A 1 162 ? 6.328 -5.233 6.900 1.00 95.38 162 LEU A C 1
ATOM 1345 O O . LEU A 1 162 ? 6.667 -4.271 7.588 1.00 95.38 162 LEU A O 1
ATOM 1349 N N . ASN A 1 163 ? 5.387 -5.132 5.955 1.00 95.25 163 ASN A N 1
ATOM 1350 C CA . ASN A 1 163 ? 4.634 -3.902 5.717 1.00 95.25 163 ASN A CA 1
ATOM 1351 C C . ASN A 1 163 ? 3.860 -3.464 6.976 1.00 95.25 163 ASN A C 1
ATOM 1353 O O . ASN A 1 163 ? 3.909 -2.289 7.344 1.00 95.25 163 ASN A O 1
ATOM 1357 N N . ASP A 1 164 ? 3.191 -4.393 7.665 1.00 91.56 164 ASP A N 1
ATOM 1358 C CA . ASP A 1 164 ? 2.474 -4.099 8.910 1.00 91.56 164 ASP A CA 1
ATOM 1359 C C . ASP A 1 164 ? 3.410 -3.610 10.027 1.00 91.56 164 ASP A C 1
ATOM 1361 O O . ASP A 1 164 ? 3.126 -2.600 10.683 1.00 91.56 164 ASP A O 1
ATOM 1365 N N . LEU A 1 165 ? 4.544 -4.288 10.232 1.00 90.44 165 LEU A N 1
ATOM 1366 C CA . LEU A 1 165 ? 5.544 -3.883 11.222 1.00 90.44 165 LEU A CA 1
ATOM 1367 C C . LEU A 1 165 ? 6.130 -2.502 10.916 1.00 90.44 165 LEU A C 1
ATOM 1369 O O . LEU A 1 165 ? 6.305 -1.703 11.831 1.00 90.44 165 LEU A O 1
ATOM 1373 N N . ALA A 1 166 ? 6.335 -2.181 9.637 1.00 92.12 166 ALA A N 1
ATOM 1374 C CA . ALA A 1 166 ? 6.773 -0.862 9.180 1.00 92.12 166 ALA A CA 1
ATOM 1375 C C . ALA A 1 166 ? 5.690 0.236 9.308 1.00 92.12 166 ALA A C 1
ATOM 1377 O O . ALA A 1 166 ? 5.896 1.377 8.887 1.00 92.12 166 ALA A O 1
ATOM 1378 N N . GLY A 1 167 ? 4.517 -0.088 9.863 1.00 91.94 167 GLY A N 1
ATOM 1379 C CA . GLY A 1 167 ? 3.429 0.864 10.077 1.00 91.94 167 GLY A CA 1
ATOM 1380 C C . GLY A 1 167 ? 2.642 1.206 8.811 1.00 91.94 167 GLY A C 1
ATOM 1381 O O . GLY A 1 167 ? 1.934 2.214 8.802 1.00 91.94 167 GLY A O 1
ATOM 13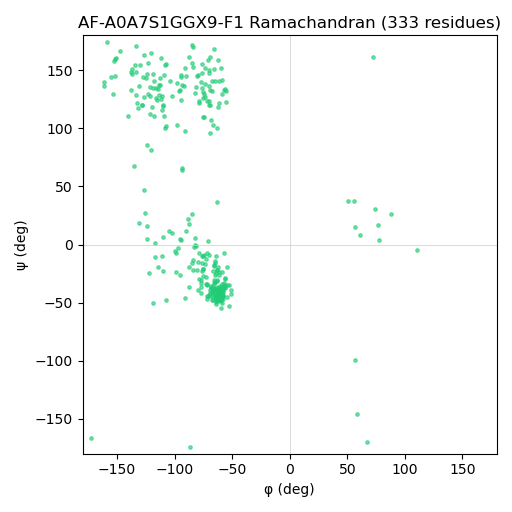82 N N . ARG A 1 168 ? 2.755 0.400 7.747 1.00 93.75 168 ARG A N 1
ATOM 1383 C CA . ARG A 1 168 ? 1.986 0.591 6.513 1.00 93.75 168 ARG A CA 1
ATOM 1384 C C . ARG A 1 168 ? 0.564 0.059 6.671 1.00 93.75 168 ARG A C 1
ATOM 1386 O O . ARG A 1 168 ? 0.326 -0.914 7.383 1.00 93.75 168 ARG A O 1
ATOM 1393 N N . SER A 1 169 ? -0.394 0.714 6.019 1.00 91.81 169 SER A N 1
ATOM 1394 C CA . SER A 1 169 ? -1.817 0.366 6.104 1.00 91.81 169 SER A CA 1
ATOM 1395 C C . SER A 1 169 ? -2.559 0.758 4.832 1.00 91.81 169 SER A C 1
ATOM 1397 O O . SER A 1 169 ? -2.312 1.809 4.245 1.00 91.81 169 SER A O 1
ATOM 1399 N N . TYR A 1 170 ? -3.546 -0.053 4.451 1.00 90.69 170 TYR A N 1
ATOM 1400 C CA . TYR A 1 170 ? -4.472 0.259 3.363 1.00 90.69 170 TYR A CA 1
ATOM 1401 C C . TYR A 1 170 ? -5.325 1.513 3.620 1.00 90.69 170 TYR A C 1
ATOM 1403 O O . TYR A 1 170 ? -5.876 2.078 2.677 1.00 90.69 170 TYR A O 1
ATOM 1411 N N . LYS A 1 171 ? -5.453 1.956 4.880 1.00 89.50 171 LYS A N 1
ATOM 1412 C CA . LYS A 1 171 ? -6.201 3.169 5.252 1.00 89.50 171 LYS A CA 1
ATOM 1413 C C . LYS A 1 171 ? -5.389 4.450 5.109 1.00 89.50 171 LYS A C 1
ATOM 1415 O O . LYS A 1 171 ? -5.980 5.515 4.960 1.00 89.50 171 LYS A O 1
ATOM 1420 N N . ASN A 1 172 ? -4.060 4.349 5.116 1.00 90.62 172 ASN A N 1
ATOM 1421 C CA . ASN A 1 172 ? -3.165 5.487 4.964 1.00 90.62 172 ASN A CA 1
ATOM 1422 C C . ASN A 1 172 ? -2.489 5.444 3.590 1.00 90.62 172 ASN A C 1
ATOM 1424 O O . ASN A 1 172 ? -1.494 4.751 3.390 1.00 90.62 172 ASN A O 1
ATOM 1428 N N . ILE A 1 173 ? -3.006 6.231 2.648 1.00 91.38 173 ILE A N 1
ATOM 1429 C CA . ILE A 1 173 ? -2.511 6.248 1.266 1.00 91.38 173 ILE A CA 1
ATOM 1430 C C . ILE A 1 173 ? -1.055 6.729 1.135 1.00 91.38 173 ILE A C 1
ATOM 1432 O O . ILE A 1 173 ? -0.359 6.340 0.201 1.00 91.38 173 ILE A O 1
ATOM 1436 N N . HIS A 1 174 ? -0.558 7.518 2.093 1.00 90.81 174 HIS A N 1
ATOM 1437 C CA . HIS A 1 174 ? 0.840 7.958 2.125 1.00 90.81 174 HIS A CA 1
ATOM 1438 C C . HIS A 1 174 ? 1.794 6.848 2.588 1.00 90.81 174 HIS A C 1
ATOM 1440 O O . HIS A 1 174 ? 2.981 6.880 2.272 1.00 90.81 174 HIS A O 1
ATOM 1446 N N . ARG A 1 175 ? 1.280 5.851 3.317 1.00 92.69 175 ARG A N 1
ATOM 1447 C CA . ARG A 1 175 ? 2.028 4.699 3.840 1.00 92.69 175 ARG A CA 1
ATOM 1448 C C . ARG A 1 175 ? 1.356 3.393 3.417 1.00 92.69 175 ARG A C 1
ATOM 1450 O O . ARG A 1 175 ? 1.144 2.496 4.229 1.00 92.69 175 ARG A O 1
ATOM 1457 N N . TYR A 1 176 ? 0.999 3.295 2.142 1.00 96.00 176 TYR A N 1
ATOM 1458 C CA . TYR A 1 176 ? 0.382 2.091 1.596 1.00 96.00 176 TYR A CA 1
ATOM 1459 C C . TYR A 1 176 ? 1.366 0.908 1.621 1.00 96.00 176 TYR A C 1
ATOM 1461 O O . TYR A 1 176 ? 2.581 1.137 1.548 1.00 96.00 176 TYR A O 1
ATOM 1469 N N . PRO A 1 177 ? 0.893 -0.345 1.740 1.00 97.50 177 PRO A N 1
ATOM 1470 C CA . PRO A 1 177 ? 1.754 -1.511 1.591 1.00 97.50 177 PRO A CA 1
ATOM 1471 C C . PRO A 1 177 ? 2.439 -1.551 0.217 1.00 97.50 177 PRO A C 1
ATOM 1473 O O . PRO A 1 177 ? 1.829 -1.206 -0.794 1.00 97.50 177 PRO A O 1
ATOM 1476 N N . VAL A 1 178 ? 3.699 -1.981 0.189 1.00 98.31 178 VAL A N 1
ATOM 1477 C CA . VAL A 1 178 ? 4.559 -2.006 -1.004 1.00 98.31 178 VAL A CA 1
ATOM 1478 C C . VAL A 1 178 ? 5.028 -3.424 -1.263 1.00 98.31 178 VAL A C 1
ATOM 1480 O O . VAL A 1 178 ? 5.445 -4.124 -0.338 1.00 98.31 178 VAL A O 1
ATOM 1483 N N . PHE A 1 179 ? 4.967 -3.827 -2.526 1.00 98.44 179 PHE A N 1
ATOM 1484 C CA . PHE A 1 179 ? 5.466 -5.099 -3.029 1.00 98.44 179 PHE A CA 1
ATOM 1485 C C . PHE A 1 179 ? 6.467 -4.843 -4.158 1.00 98.44 179 PHE A C 1
ATOM 1487 O O . PHE A 1 179 ? 6.304 -3.882 -4.908 1.00 98.44 179 PHE A O 1
ATOM 1494 N N . PRO A 1 180 ? 7.502 -5.680 -4.307 1.00 98.25 180 PRO A N 1
ATOM 1495 C CA . PRO A 1 180 ? 8.458 -5.502 -5.385 1.00 98.25 180 PRO A CA 1
ATOM 1496 C C . PRO A 1 180 ? 7.845 -5.907 -6.728 1.00 98.25 180 PRO A C 1
ATOM 1498 O O . PRO A 1 180 ? 7.034 -6.834 -6.800 1.00 98.25 180 PRO A O 1
ATOM 1501 N N . TRP A 1 181 ? 8.308 -5.303 -7.818 1.00 98.38 181 TRP A N 1
ATOM 1502 C CA . TRP A 1 181 ? 8.300 -5.984 -9.115 1.00 98.38 181 TRP A CA 1
ATOM 1503 C C . TRP A 1 181 ? 9.131 -7.271 -9.018 1.00 98.38 181 TRP A C 1
ATOM 1505 O O . TRP A 1 181 ? 10.269 -7.222 -8.552 1.00 98.38 181 TRP A O 1
ATOM 1515 N N . VAL A 1 182 ? 8.591 -8.415 -9.443 1.00 98.31 182 VAL A N 1
ATOM 1516 C CA . VAL A 1 182 ? 9.313 -9.704 -9.406 1.00 98.31 182 VAL A CA 1
ATOM 1517 C C . VAL A 1 182 ? 9.734 -10.150 -10.798 1.00 98.31 182 VAL A C 1
ATOM 1519 O O . VAL A 1 182 ? 10.896 -10.495 -10.993 1.00 98.31 182 VAL A O 1
ATOM 1522 N N . LEU A 1 183 ? 8.822 -10.115 -11.770 1.00 98.12 183 LEU A N 1
ATOM 1523 C CA . LEU A 1 183 ? 9.141 -10.453 -13.155 1.00 98.12 183 LEU A CA 1
ATOM 1524 C C . LEU A 1 183 ? 9.727 -9.243 -13.889 1.00 98.12 183 LEU A C 1
ATOM 1526 O O . LEU A 1 183 ? 9.420 -8.097 -13.550 1.00 98.12 183 LEU A O 1
ATOM 1530 N N . SER A 1 184 ? 10.547 -9.516 -14.899 1.00 97.00 184 SER A N 1
ATOM 1531 C CA . SER A 1 184 ? 11.154 -8.545 -15.814 1.00 97.00 184 SER A CA 1
ATOM 1532 C C . SER A 1 184 ? 10.719 -8.727 -17.274 1.00 97.00 184 SER A C 1
ATOM 1534 O O . SER A 1 184 ? 10.984 -7.844 -18.092 1.00 97.00 184 SER A O 1
ATOM 1536 N N . ASP A 1 185 ? 10.037 -9.830 -17.601 1.00 97.06 185 ASP A N 1
ATOM 1537 C CA . ASP A 1 185 ? 9.530 -10.121 -18.943 1.00 97.06 185 ASP A CA 1
ATOM 1538 C C . ASP A 1 185 ? 8.001 -10.012 -19.003 1.00 97.06 185 ASP A C 1
ATOM 1540 O O . ASP A 1 185 ? 7.262 -10.831 -18.454 1.00 97.06 185 ASP A O 1
ATOM 1544 N N . TYR A 1 186 ? 7.533 -8.987 -19.713 1.00 97.44 186 TYR A N 1
ATOM 1545 C CA . TYR A 1 186 ? 6.114 -8.725 -19.959 1.00 97.44 186 TYR A CA 1
ATOM 1546 C C . TYR A 1 186 ? 5.806 -8.630 -21.461 1.00 97.44 186 TYR A C 1
ATOM 1548 O O . TYR A 1 186 ? 4.769 -8.088 -21.840 1.00 97.44 186 TYR A O 1
ATOM 1556 N N . THR A 1 187 ? 6.713 -9.106 -22.318 1.00 96.75 187 THR A N 1
ATOM 1557 C CA . THR A 1 187 ? 6.616 -8.958 -23.780 1.00 96.75 187 THR A CA 1
ATOM 1558 C C . THR A 1 187 ? 6.620 -10.285 -24.521 1.00 96.75 187 THR A C 1
ATOM 1560 O O . THR A 1 187 ? 6.102 -10.334 -25.630 1.00 96.75 187 THR A O 1
ATOM 1563 N N . SER A 1 188 ? 7.182 -11.344 -23.937 1.00 97.00 188 SER A N 1
ATOM 1564 C CA . SER A 1 188 ? 7.203 -12.667 -24.564 1.00 97.00 188 SER A CA 1
ATOM 1565 C C . SER A 1 188 ? 5.815 -13.316 -24.611 1.00 97.00 188 SER A C 1
ATOM 1567 O O . SER A 1 188 ? 5.019 -13.168 -23.683 1.00 97.00 188 SER A O 1
ATOM 1569 N N . ASP A 1 189 ? 5.559 -14.116 -25.651 1.00 97.12 189 ASP A N 1
ATOM 1570 C CA . ASP A 1 189 ? 4.328 -14.918 -25.801 1.00 97.12 189 ASP A CA 1
ATOM 1571 C C . ASP A 1 189 ? 4.205 -16.041 -24.762 1.00 97.12 189 ASP A C 1
ATOM 1573 O O . ASP A 1 189 ? 3.112 -16.510 -24.455 1.00 97.12 189 ASP A O 1
ATOM 1577 N N . SER A 1 190 ? 5.333 -16.474 -24.195 1.00 96.44 190 SER A N 1
ATOM 1578 C CA . SER A 1 190 ? 5.385 -17.499 -23.155 1.00 96.44 190 SER A CA 1
ATOM 1579 C C . SER A 1 190 ? 6.377 -17.109 -22.064 1.00 96.44 190 SER A C 1
ATOM 1581 O O . SER A 1 190 ? 7.386 -16.460 -22.340 1.00 96.44 190 SER A O 1
ATOM 1583 N N . LEU A 1 191 ? 6.096 -17.519 -20.825 1.00 96.69 191 LEU A N 1
ATOM 1584 C CA . LEU A 1 191 ? 6.921 -17.207 -19.660 1.00 96.69 191 LEU A CA 1
ATOM 1585 C C . LEU A 1 191 ? 7.485 -18.489 -19.041 1.00 96.69 191 LEU A C 1
ATOM 1587 O O . LEU A 1 191 ? 6.761 -19.278 -18.433 1.00 96.69 191 LEU A O 1
ATOM 1591 N N . ASN A 1 192 ? 8.799 -18.688 -19.153 1.00 96.25 192 ASN A N 1
ATOM 1592 C CA . ASN A 1 192 ? 9.484 -19.795 -18.492 1.00 96.25 192 ASN A CA 1
ATOM 1593 C C . ASN A 1 192 ? 9.991 -19.373 -17.105 1.00 96.25 192 ASN A C 1
ATOM 1595 O O . ASN A 1 192 ? 11.090 -18.835 -16.980 1.00 96.25 192 ASN A O 1
ATOM 1599 N N . LEU A 1 193 ? 9.233 -19.700 -16.056 1.00 97.00 193 LEU A N 1
ATOM 1600 C CA . LEU A 1 193 ? 9.582 -19.393 -14.661 1.00 97.00 193 LEU A CA 1
ATOM 1601 C C . LEU A 1 193 ? 10.851 -20.100 -14.150 1.00 97.00 193 LEU A C 1
ATOM 1603 O O . LEU A 1 193 ? 11.342 -19.766 -13.074 1.00 97.00 193 LEU A O 1
ATOM 1607 N N . ARG A 1 194 ? 11.410 -21.064 -14.893 1.00 97.19 194 ARG A N 1
ATOM 1608 C CA . ARG A 1 194 ? 12.714 -21.669 -14.566 1.00 97.19 194 ARG A CA 1
ATOM 1609 C C . ARG A 1 194 ? 13.894 -20.859 -15.098 1.00 97.19 194 ARG A C 1
ATOM 1611 O O . ARG A 1 194 ? 15.029 -21.125 -14.718 1.00 97.19 194 ARG A O 1
ATOM 1618 N N . SER A 1 195 ? 13.645 -19.902 -15.989 1.00 96.50 195 SER A N 1
ATOM 1619 C CA . SER A 1 195 ? 14.687 -19.035 -16.522 1.00 96.50 195 SER A CA 1
ATOM 1620 C C . SER A 1 195 ? 15.020 -17.940 -15.505 1.00 96.50 195 SER A C 1
ATOM 1622 O O . SER A 1 195 ? 14.134 -17.171 -15.143 1.00 96.50 195 SER A O 1
ATOM 1624 N N . PRO A 1 196 ? 16.278 -17.783 -15.062 1.00 95.88 196 PRO A N 1
ATOM 1625 C CA . PRO A 1 196 ? 16.643 -16.683 -14.169 1.00 95.88 196 PRO A CA 1
ATOM 1626 C C . PRO A 1 196 ? 16.456 -15.302 -14.824 1.00 95.88 196 PRO A C 1
ATOM 1628 O O . PRO A 1 196 ? 16.271 -14.311 -14.126 1.00 95.88 196 PRO A O 1
ATOM 1631 N N . ASN A 1 197 ? 16.443 -15.231 -16.160 1.00 94.25 197 ASN A N 1
ATOM 1632 C CA . ASN A 1 197 ? 16.368 -13.973 -16.908 1.00 94.25 197 ASN A CA 1
ATOM 1633 C C . ASN A 1 197 ? 14.981 -13.313 -16.880 1.00 94.25 197 ASN A C 1
ATOM 1635 O O . ASN A 1 197 ? 14.881 -12.127 -17.186 1.00 94.25 197 ASN A O 1
ATOM 1639 N N . VAL A 1 198 ? 13.924 -14.052 -16.515 1.00 97.12 198 VAL A N 1
ATOM 1640 C CA . VAL A 1 198 ? 12.564 -13.488 -16.415 1.00 97.12 198 VAL A CA 1
ATOM 1641 C C . VAL A 1 198 ? 12.309 -12.785 -15.085 1.00 97.12 198 VAL A C 1
ATOM 1643 O O . VAL A 1 198 ? 11.222 -12.248 -14.881 1.00 97.12 198 VAL A O 1
ATOM 1646 N N . TYR A 1 199 ? 13.288 -12.792 -14.178 1.00 97.94 199 TYR A N 1
ATOM 1647 C CA . TYR A 1 199 ? 13.189 -12.164 -12.870 1.00 97.94 199 TYR A CA 1
ATOM 1648 C C . TYR A 1 199 ? 13.965 -10.852 -12.824 1.00 97.94 199 TYR A C 1
ATOM 1650 O O . TYR A 1 199 ? 15.084 -10.720 -13.326 1.00 97.94 199 TYR A O 1
ATOM 1658 N N . ARG A 1 200 ? 13.376 -9.866 -12.151 1.00 97.06 200 ARG A N 1
ATOM 1659 C CA . ARG A 1 200 ? 14.060 -8.637 -11.775 1.00 97.06 200 ARG A CA 1
ATOM 1660 C C . ARG A 1 200 ? 15.170 -8.963 -10.780 1.00 97.06 200 ARG A C 1
ATOM 1662 O O . ARG A 1 200 ? 14.971 -9.722 -9.835 1.00 97.06 200 ARG A O 1
ATOM 1669 N N . ASN A 1 201 ? 16.311 -8.293 -10.914 1.00 95.81 201 ASN A N 1
ATOM 1670 C CA . ASN A 1 201 ? 17.313 -8.303 -9.859 1.00 95.81 201 ASN A CA 1
ATOM 1671 C C . ASN A 1 201 ? 16.784 -7.570 -8.606 1.00 95.81 201 ASN A C 1
ATOM 1673 O O . ASN A 1 201 ? 16.744 -6.338 -8.575 1.00 95.81 201 ASN A O 1
ATOM 1677 N N . LEU A 1 202 ? 16.376 -8.334 -7.587 1.00 96.88 202 LEU A N 1
ATOM 1678 C CA . LEU A 1 202 ? 15.820 -7.821 -6.329 1.00 96.88 202 LEU A CA 1
ATOM 1679 C C . LEU A 1 202 ? 16.866 -7.161 -5.414 1.00 96.88 202 LEU A C 1
ATOM 1681 O O . LEU A 1 202 ? 16.475 -6.459 -4.486 1.00 96.88 202 LEU A O 1
ATOM 1685 N N . SER A 1 203 ? 18.173 -7.323 -5.672 1.00 96.31 203 SER A N 1
ATOM 1686 C CA . SER A 1 203 ? 19.221 -6.646 -4.886 1.00 96.31 203 SER A CA 1
ATOM 1687 C C . SER A 1 203 ? 19.375 -5.162 -5.226 1.00 96.31 203 SER A C 1
ATOM 1689 O O . SER A 1 203 ? 20.067 -4.431 -4.519 1.00 96.31 203 SER A O 1
ATOM 1691 N N . LYS A 1 204 ? 18.723 -4.701 -6.300 1.00 95.25 204 LYS A N 1
ATOM 1692 C CA . LYS A 1 204 ? 18.738 -3.306 -6.748 1.00 95.25 204 LYS A CA 1
ATOM 1693 C C . LYS A 1 204 ? 17.353 -2.674 -6.586 1.00 95.25 204 LYS A C 1
ATOM 1695 O O . LYS A 1 204 ? 16.357 -3.346 -6.849 1.00 95.25 204 LYS A O 1
ATOM 1700 N N . PRO A 1 205 ? 17.237 -1.391 -6.213 1.00 95.12 205 PRO A N 1
ATOM 1701 C CA . PRO A 1 205 ? 15.969 -0.671 -6.310 1.00 95.12 205 PRO A CA 1
ATOM 1702 C C . PRO A 1 205 ? 15.620 -0.385 -7.778 1.00 95.12 205 PRO A C 1
ATOM 1704 O O . PRO A 1 205 ? 16.509 -0.294 -8.625 1.00 95.12 205 PRO A O 1
ATOM 1707 N N . ILE A 1 206 ? 14.341 -0.140 -8.086 1.00 96.25 206 ILE A N 1
ATOM 1708 C CA . ILE A 1 206 ? 13.905 0.290 -9.432 1.00 96.25 206 ILE A CA 1
ATOM 1709 C C . ILE A 1 206 ? 14.652 1.549 -9.905 1.00 96.25 206 ILE A C 1
ATOM 1711 O O . ILE A 1 206 ? 14.973 1.702 -11.088 1.00 96.25 206 ILE A O 1
ATOM 1715 N N . ALA A 1 207 ? 14.960 2.449 -8.972 1.00 94.44 207 ALA A N 1
ATOM 1716 C CA . ALA A 1 207 ? 15.705 3.674 -9.234 1.00 94.44 207 ALA A CA 1
ATOM 1717 C C . ALA A 1 207 ? 17.143 3.432 -9.724 1.00 94.44 207 ALA A C 1
ATOM 1719 O O . ALA A 1 207 ? 17.690 4.284 -10.406 1.00 94.44 207 ALA A O 1
ATOM 1720 N N . ALA A 1 208 ? 17.723 2.261 -9.453 1.00 94.31 208 ALA A N 1
ATOM 1721 C CA . ALA A 1 208 ? 19.067 1.873 -9.882 1.00 94.31 208 ALA A CA 1
ATOM 1722 C C . ALA A 1 208 ? 19.056 0.541 -10.653 1.00 94.31 208 ALA A C 1
ATOM 1724 O O . ALA A 1 208 ? 20.029 -0.215 -10.626 1.00 94.31 208 ALA A O 1
ATOM 1725 N N . LEU A 1 209 ? 17.931 0.217 -11.305 1.00 93.31 209 LEU A N 1
ATOM 1726 C CA . LEU A 1 209 ? 17.745 -1.075 -11.967 1.00 93.31 209 LEU A CA 1
ATOM 1727 C C . LEU A 1 209 ? 18.760 -1.291 -13.098 1.00 93.31 209 LEU A C 1
ATOM 1729 O O . LEU A 1 209 ? 19.287 -2.393 -13.256 1.00 93.31 209 LEU A O 1
ATOM 1733 N N . THR A 1 210 ? 19.057 -0.231 -13.851 1.00 91.50 210 THR A N 1
ATOM 1734 C CA . THR A 1 210 ? 20.093 -0.206 -14.887 1.00 91.50 210 THR A CA 1
ATOM 1735 C C . THR A 1 210 ? 21.286 0.618 -14.420 1.00 91.50 210 THR A C 1
ATOM 1737 O O . THR A 1 210 ? 21.156 1.519 -13.591 1.00 91.50 210 THR A O 1
ATOM 1740 N N . GLU A 1 211 ? 22.457 0.330 -14.984 1.00 92.25 211 GLU A N 1
ATOM 1741 C CA . GLU A 1 211 ? 23.684 1.078 -14.700 1.00 92.25 211 GLU A CA 1
ATOM 1742 C C . GLU A 1 211 ? 23.527 2.570 -15.012 1.00 92.25 211 GLU A C 1
ATOM 1744 O O . GLU A 1 211 ? 23.903 3.410 -14.202 1.00 92.25 211 GLU A O 1
ATOM 1749 N N . LYS A 1 212 ? 22.857 2.908 -16.121 1.00 92.69 212 LYS A N 1
ATOM 1750 C CA . LYS A 1 212 ? 22.565 4.299 -16.482 1.00 92.69 212 LYS A CA 1
ATOM 1751 C C . LYS A 1 212 ? 21.757 5.031 -15.404 1.00 92.69 212 LYS A C 1
ATOM 1753 O O . LYS A 1 212 ? 22.147 6.129 -15.023 1.00 92.69 212 LYS A O 1
ATOM 1758 N N . LYS A 1 213 ? 20.676 4.435 -14.874 1.00 92.38 213 LYS A N 1
ATOM 1759 C CA . LYS A 1 213 ? 19.894 5.073 -13.794 1.00 92.38 213 LYS A CA 1
ATOM 1760 C C . LYS A 1 213 ? 20.712 5.199 -12.503 1.00 92.38 213 LYS A C 1
ATOM 1762 O O . LYS A 1 213 ? 20.607 6.205 -11.808 1.00 92.38 213 LYS A O 1
ATOM 1767 N N . ALA A 1 214 ? 21.542 4.199 -12.196 1.00 93.00 214 ALA A N 1
ATOM 1768 C CA . ALA A 1 214 ? 22.427 4.242 -11.034 1.00 93.00 214 ALA A CA 1
ATOM 1769 C C . ALA A 1 214 ? 23.446 5.392 -11.137 1.00 93.00 214 ALA A C 1
ATOM 1771 O O . ALA A 1 214 ? 23.596 6.147 -10.180 1.00 93.00 214 ALA A O 1
ATOM 1772 N N . MET A 1 215 ? 24.083 5.566 -12.301 1.00 94.12 215 MET A N 1
ATOM 1773 C CA . MET A 1 215 ? 25.008 6.677 -12.555 1.00 94.12 215 MET A CA 1
ATOM 1774 C C . MET A 1 215 ? 24.307 8.032 -12.449 1.00 94.12 215 MET A C 1
ATOM 1776 O O . MET A 1 215 ? 24.790 8.892 -11.725 1.00 94.12 215 MET A O 1
ATOM 1780 N N . GLN A 1 216 ? 23.125 8.193 -13.052 1.00 92.44 216 GLN A N 1
ATOM 1781 C CA . GLN A 1 216 ? 22.342 9.433 -12.946 1.00 92.44 216 GLN A CA 1
ATOM 1782 C C . GLN A 1 216 ? 22.005 9.800 -11.493 1.00 92.44 216 GLN A C 1
ATOM 1784 O O . GLN A 1 216 ? 22.045 10.971 -11.119 1.00 92.44 216 GLN A O 1
ATOM 1789 N N . GLY A 1 217 ? 21.685 8.807 -10.656 1.00 93.06 217 GLY A N 1
ATOM 1790 C CA . GLY A 1 217 ? 21.447 9.037 -9.231 1.00 93.06 217 GLY A CA 1
ATOM 1791 C C . GLY A 1 217 ? 22.706 9.474 -8.475 1.00 93.06 217 GLY A C 1
ATOM 1792 O O . GLY A 1 217 ? 22.637 10.340 -7.605 1.00 93.06 217 GLY A O 1
ATOM 1793 N N . LEU A 1 218 ? 23.866 8.909 -8.819 1.00 95.56 218 LEU A N 1
ATOM 1794 C CA . LEU A 1 218 ? 25.150 9.304 -8.234 1.00 95.56 218 LEU A CA 1
ATOM 1795 C C . LEU A 1 218 ? 25.578 10.707 -8.678 1.00 95.56 218 LEU A C 1
ATOM 1797 O O . LEU A 1 218 ? 26.005 11.492 -7.835 1.00 95.56 218 LEU A O 1
ATOM 1801 N N . GLU A 1 219 ? 25.420 11.033 -9.961 1.00 95.75 219 GLU A N 1
ATOM 1802 C CA . GLU A 1 219 ? 25.680 12.367 -10.518 1.00 95.75 219 GLU A CA 1
ATOM 1803 C C . GLU A 1 219 ? 24.810 13.426 -9.831 1.00 95.75 219 GLU A C 1
ATOM 1805 O O . GLU A 1 219 ? 25.317 14.462 -9.406 1.00 95.75 219 GLU A O 1
ATOM 1810 N N . MET A 1 220 ? 23.516 13.141 -9.638 1.00 95.25 220 MET A N 1
ATOM 1811 C CA . MET A 1 220 ? 22.609 14.022 -8.896 1.00 95.25 220 MET A CA 1
ATOM 1812 C C . MET A 1 220 ? 23.090 14.243 -7.459 1.00 95.25 220 MET A C 1
ATOM 1814 O O . MET A 1 220 ? 23.194 15.379 -7.002 1.00 95.25 220 MET A O 1
ATOM 1818 N N . TYR A 1 221 ? 23.436 13.166 -6.751 1.00 96.62 221 TYR A N 1
ATOM 1819 C CA . TYR A 1 221 ? 23.938 13.261 -5.383 1.00 96.62 221 TYR A CA 1
ATOM 1820 C C . TYR A 1 221 ? 25.225 14.097 -5.292 1.00 96.62 221 TYR A C 1
ATOM 1822 O O . TYR A 1 221 ? 25.359 14.927 -4.392 1.00 96.62 221 TYR A O 1
ATOM 1830 N N . GLN A 1 222 ? 26.160 13.908 -6.229 1.00 97.81 222 GLN A N 1
ATOM 1831 C CA . GLN A 1 222 ? 27.404 14.680 -6.305 1.00 97.81 222 GLN A CA 1
ATOM 1832 C C . GLN A 1 222 ? 27.127 16.164 -6.564 1.00 97.81 222 GLN A C 1
ATOM 1834 O O . GLN A 1 222 ? 27.616 17.002 -5.810 1.00 97.81 222 GLN A O 1
ATOM 1839 N N . ALA A 1 223 ? 26.270 16.485 -7.535 1.00 97.31 223 ALA A N 1
ATOM 1840 C CA . ALA A 1 223 ? 25.901 17.862 -7.856 1.00 97.31 223 ALA A CA 1
ATOM 1841 C C . ALA A 1 223 ? 25.231 18.589 -6.672 1.00 97.31 223 ALA A C 1
ATOM 1843 O O . ALA A 1 223 ? 25.538 19.750 -6.389 1.00 97.31 223 ALA A O 1
ATOM 1844 N N . LEU A 1 224 ? 24.342 17.908 -5.938 1.00 97.25 224 LEU A N 1
ATOM 1845 C CA . LEU A 1 224 ? 23.701 18.464 -4.738 1.00 97.25 224 LEU A CA 1
ATOM 1846 C C . LEU A 1 224 ? 24.710 18.695 -3.609 1.00 97.25 224 LEU A C 1
ATOM 1848 O O . LEU A 1 224 ? 24.643 19.714 -2.920 1.00 97.25 224 LEU A O 1
ATOM 1852 N N . LYS A 1 225 ? 25.668 17.776 -3.446 1.00 97.00 225 LYS A N 1
ATOM 1853 C CA . LYS A 1 225 ? 26.746 17.904 -2.463 1.00 97.00 225 LYS A CA 1
ATOM 1854 C C . LYS A 1 225 ? 27.669 19.081 -2.788 1.00 97.00 225 LYS A C 1
ATOM 1856 O O . LYS A 1 225 ? 28.004 19.846 -1.892 1.00 97.00 225 LYS A O 1
ATOM 1861 N N . GLU A 1 226 ? 28.046 19.254 -4.053 1.00 97.44 226 GLU A N 1
ATOM 1862 C CA . GLU A 1 226 ? 28.842 20.398 -4.527 1.00 97.44 226 GLU A CA 1
ATOM 1863 C C . GLU A 1 226 ? 28.101 21.731 -4.357 1.00 97.44 226 GLU A C 1
ATOM 1865 O O . GLU A 1 226 ? 28.714 22.759 -4.076 1.00 97.44 226 GLU A O 1
ATOM 1870 N N . SER A 1 227 ? 26.770 21.698 -4.447 1.00 97.50 227 SER A N 1
ATOM 1871 C CA . SER A 1 227 ? 25.895 22.852 -4.215 1.00 97.50 227 SER A CA 1
ATOM 1872 C C . SER A 1 227 ? 25.593 23.117 -2.729 1.00 97.50 227 SER A C 1
ATOM 1874 O O . SER A 1 227 ? 24.796 24.004 -2.431 1.00 97.50 227 SER A O 1
ATOM 1876 N N . ASN A 1 228 ? 26.210 22.380 -1.794 1.00 95.62 228 ASN A N 1
ATOM 1877 C CA . ASN A 1 228 ? 26.003 22.486 -0.342 1.00 95.62 228 ASN A CA 1
ATOM 1878 C C . ASN A 1 228 ? 24.537 22.323 0.116 1.00 95.62 228 ASN A C 1
ATOM 1880 O O . ASN A 1 228 ? 24.091 22.998 1.044 1.00 95.62 228 ASN A O 1
ATOM 1884 N N . VAL A 1 229 ? 23.776 21.427 -0.520 1.00 96.06 229 VAL A N 1
ATOM 1885 C CA . VAL A 1 229 ? 22.445 21.031 -0.028 1.00 96.06 229 VAL A CA 1
ATOM 1886 C C . VAL A 1 229 ? 22.597 20.214 1.263 1.00 96.06 229 VAL A C 1
ATOM 1888 O O . VAL A 1 229 ? 23.417 19.301 1.301 1.00 96.06 229 VAL A O 1
ATOM 1891 N N . GLU A 1 230 ? 21.813 20.538 2.300 1.00 93.25 230 GLU A N 1
ATOM 1892 C CA . GLU A 1 230 ? 21.918 19.957 3.656 1.00 93.25 230 GLU A CA 1
ATOM 1893 C C . GLU A 1 230 ? 21.772 18.423 3.665 1.00 93.25 230 GLU A C 1
ATOM 1895 O O . GLU A 1 230 ? 22.597 17.734 4.259 1.00 93.25 230 GLU A O 1
ATOM 1900 N N . ASP A 1 231 ? 20.807 17.892 2.906 1.00 94.00 231 ASP A N 1
ATOM 1901 C CA . ASP A 1 231 ? 20.566 16.455 2.735 1.00 94.00 231 ASP A CA 1
ATOM 1902 C C . ASP A 1 231 ? 20.593 16.074 1.241 1.00 94.00 231 ASP A C 1
ATOM 1904 O O . ASP A 1 231 ? 19.549 16.052 0.574 1.00 94.00 231 ASP A O 1
ATOM 1908 N N . PRO A 1 232 ? 21.775 15.798 0.659 1.00 95.38 232 PRO A N 1
ATOM 1909 C CA . PRO A 1 232 ? 21.877 15.410 -0.740 1.00 95.38 232 PRO A CA 1
ATOM 1910 C C . PRO A 1 232 ? 21.241 14.033 -0.969 1.00 95.38 232 PRO A C 1
ATOM 1912 O O . PRO A 1 232 ? 21.388 13.102 -0.177 1.00 95.38 232 PRO A O 1
ATOM 1915 N N . TRP A 1 233 ? 20.549 13.878 -2.095 1.00 94.06 233 TRP A N 1
ATOM 1916 C CA . TRP A 1 233 ? 19.789 12.674 -2.431 1.00 94.06 233 TRP A CA 1
ATOM 1917 C C . TRP A 1 233 ? 20.131 12.168 -3.831 1.00 94.06 233 TRP A C 1
ATOM 1919 O O . TRP A 1 233 ? 20.552 12.921 -4.701 1.00 94.06 233 TRP A O 1
ATOM 1929 N N . MET A 1 234 ? 19.939 10.867 -4.060 1.00 93.12 234 MET A N 1
ATOM 1930 C CA . MET A 1 234 ? 20.169 10.265 -5.382 1.00 93.12 234 MET A CA 1
ATOM 1931 C C . MET A 1 234 ? 18.931 10.341 -6.278 1.00 93.12 234 MET A C 1
ATOM 1933 O O . MET A 1 234 ? 19.034 10.537 -7.484 1.00 93.12 234 MET A O 1
ATOM 1937 N N . PHE A 1 235 ? 17.740 10.180 -5.698 1.00 89.94 235 PHE A N 1
ATOM 1938 C CA . PHE A 1 235 ? 16.496 10.064 -6.456 1.00 89.94 235 PHE A CA 1
ATOM 1939 C C . PHE A 1 235 ? 15.421 10.977 -5.868 1.00 89.94 235 PHE A C 1
ATOM 1941 O O . PHE A 1 235 ? 15.044 10.823 -4.710 1.00 89.94 235 PHE A O 1
ATOM 1948 N N . GLY A 1 236 ? 14.893 11.893 -6.683 1.00 88.19 236 GLY A N 1
ATOM 1949 C CA . GLY A 1 236 ? 13.862 12.853 -6.261 1.00 88.19 236 GLY A CA 1
ATOM 1950 C C . GLY A 1 236 ? 12.436 12.287 -6.249 1.00 88.19 236 GLY A C 1
ATOM 1951 O O . GLY A 1 236 ? 11.487 12.995 -5.933 1.00 88.19 236 GLY A O 1
ATOM 1952 N N . SER A 1 237 ? 12.257 11.019 -6.628 1.00 89.88 237 SER A N 1
ATOM 1953 C CA . SER A 1 237 ? 10.963 10.330 -6.636 1.00 89.88 237 SER A CA 1
ATOM 1954 C C . SER A 1 237 ? 10.986 9.139 -5.689 1.00 89.88 237 SER A C 1
ATOM 1956 O O . SER A 1 237 ? 11.966 8.401 -5.620 1.00 89.88 237 SER A O 1
ATOM 1958 N N . HIS A 1 238 ? 9.882 8.928 -4.975 1.00 94.31 238 HIS A N 1
ATOM 1959 C CA . HIS A 1 238 ? 9.739 7.818 -4.038 1.00 94.31 238 HIS A CA 1
ATOM 1960 C C . HIS A 1 238 ? 8.979 6.650 -4.680 1.00 94.31 238 HIS A C 1
ATOM 1962 O O . HIS A 1 238 ? 7.963 6.859 -5.346 1.00 94.31 238 HIS A O 1
ATOM 1968 N N . TYR A 1 239 ? 9.425 5.417 -4.421 1.00 96.06 239 TYR A N 1
ATOM 1969 C CA . TYR A 1 239 ? 8.855 4.176 -4.974 1.00 96.06 239 TYR A CA 1
ATOM 1970 C C . TYR A 1 239 ? 7.414 3.883 -4.525 1.00 96.06 239 TYR A C 1
ATOM 1972 O O . TYR A 1 239 ? 6.742 3.031 -5.099 1.00 96.06 239 TYR A O 1
ATOM 1980 N N . SER A 1 240 ? 6.945 4.580 -3.488 1.00 96.00 240 SER A N 1
ATOM 1981 C CA . SER A 1 240 ? 5.613 4.453 -2.896 1.00 96.00 240 SER A CA 1
ATOM 1982 C C . SER A 1 240 ? 5.083 5.832 -2.533 1.00 96.00 240 SER A C 1
ATOM 1984 O O . SER A 1 240 ? 5.562 6.442 -1.582 1.00 96.00 240 SER A O 1
ATOM 1986 N N . ASN A 1 241 ? 4.075 6.323 -3.235 1.00 94.88 241 ASN A N 1
ATOM 1987 C CA . ASN A 1 241 ? 3.416 7.582 -2.909 1.00 94.88 241 ASN A CA 1
ATOM 1988 C C . ASN A 1 241 ? 1.930 7.503 -3.298 1.00 94.88 241 ASN A C 1
ATOM 1990 O O . ASN A 1 241 ? 1.547 6.579 -4.025 1.00 94.88 241 ASN A O 1
ATOM 1994 N N . PRO A 1 242 ? 1.085 8.445 -2.842 1.00 95.06 242 PRO A N 1
ATOM 1995 C CA . PRO A 1 242 ? -0.342 8.387 -3.127 1.00 95.06 242 PRO A CA 1
ATOM 1996 C C . PRO A 1 242 ? -0.682 8.316 -4.616 1.00 95.06 242 PRO A C 1
ATOM 1998 O O . PRO A 1 242 ? -1.578 7.565 -4.987 1.00 95.06 242 PRO A O 1
ATOM 2001 N N . GLY A 1 243 ? 0.066 9.015 -5.474 1.00 95.44 243 GLY A N 1
ATOM 2002 C CA . GLY A 1 243 ? -0.123 8.961 -6.924 1.00 95.44 243 GLY A CA 1
ATOM 2003 C C . GLY A 1 243 ? 0.074 7.557 -7.498 1.00 95.44 243 GLY A C 1
ATOM 2004 O O . GLY A 1 243 ? -0.695 7.138 -8.354 1.00 95.44 243 GLY A O 1
ATOM 2005 N N . ILE A 1 244 ? 1.028 6.785 -6.972 1.00 96.69 244 ILE A N 1
ATOM 2006 C CA . ILE A 1 244 ? 1.276 5.385 -7.374 1.00 96.69 244 ILE A CA 1
ATOM 2007 C C . ILE A 1 244 ? 0.109 4.485 -6.974 1.00 96.69 244 ILE A C 1
ATOM 2009 O O . ILE A 1 244 ? -0.357 3.662 -7.761 1.00 96.69 244 ILE A O 1
ATOM 2013 N N . VAL A 1 245 ? -0.384 4.649 -5.747 1.00 96.75 245 VAL A N 1
ATOM 2014 C CA . VAL A 1 245 ? -1.519 3.867 -5.244 1.00 96.75 245 VAL A CA 1
ATOM 2015 C C . VAL A 1 245 ? -2.761 4.164 -6.076 1.00 96.75 245 VAL A C 1
ATOM 2017 O O . VAL A 1 245 ? -3.448 3.242 -6.512 1.00 96.75 245 VAL A O 1
ATOM 2020 N N . VAL A 1 246 ? -3.030 5.443 -6.345 1.00 95.38 246 VAL A N 1
ATOM 2021 C CA . VAL A 1 246 ? -4.134 5.881 -7.206 1.00 95.38 246 VAL A CA 1
ATOM 2022 C C . VAL A 1 246 ? -3.967 5.360 -8.630 1.00 95.38 246 VAL A C 1
ATOM 2024 O O . VAL A 1 246 ? -4.935 4.860 -9.194 1.00 95.38 246 VAL A O 1
ATOM 2027 N N . PHE A 1 247 ? -2.755 5.407 -9.190 1.00 95.25 247 PHE A N 1
ATOM 2028 C CA . PHE A 1 247 ? -2.447 4.877 -10.518 1.00 95.25 247 PHE A CA 1
ATOM 2029 C C . PHE A 1 247 ? -2.902 3.420 -10.649 1.00 95.25 247 PHE A C 1
ATOM 2031 O O . PHE A 1 247 ? -3.682 3.108 -11.546 1.00 95.25 247 PHE A O 1
ATOM 2038 N N . PHE A 1 248 ? -2.503 2.542 -9.724 1.00 96.12 248 PHE A N 1
ATOM 2039 C CA . PHE A 1 248 ? -2.902 1.133 -9.779 1.00 96.12 248 PHE A CA 1
ATOM 2040 C C . PHE A 1 248 ? -4.376 0.904 -9.423 1.00 96.12 248 PHE A C 1
ATOM 2042 O O . PHE A 1 248 ? -5.009 0.021 -9.994 1.00 96.12 248 PHE A O 1
ATOM 2049 N N . THR A 1 249 ? -4.945 1.688 -8.504 1.00 93.88 249 THR A N 1
ATOM 2050 C CA . THR A 1 249 ? -6.301 1.456 -7.971 1.00 93.88 249 THR A CA 1
ATOM 2051 C C . THR A 1 249 ? -7.404 2.256 -8.665 1.00 93.88 249 THR A C 1
ATOM 2053 O O . THR A 1 249 ? -8.556 2.159 -8.248 1.00 93.88 249 THR A O 1
ATOM 2056 N N . VAL A 1 250 ? -7.104 3.006 -9.732 1.00 90.81 250 VAL A N 1
ATOM 2057 C CA . VAL A 1 250 ? -8.058 3.919 -10.396 1.00 90.81 250 VAL A CA 1
ATOM 2058 C C . VAL A 1 250 ? -9.383 3.251 -10.790 1.00 90.81 250 VAL A C 1
ATOM 2060 O O . VAL A 1 250 ? -10.430 3.873 -10.667 1.00 90.81 250 VAL A O 1
ATOM 2063 N N . ARG A 1 251 ? -9.372 1.970 -11.187 1.00 89.38 251 ARG A N 1
ATOM 2064 C CA . ARG A 1 251 ? -10.595 1.214 -11.541 1.00 89.38 251 ARG A CA 1
ATOM 2065 C C . ARG A 1 251 ? -11.400 0.752 -10.330 1.00 89.38 251 ARG A C 1
ATOM 2067 O O . ARG A 1 251 ? -12.620 0.661 -10.397 1.00 89.38 251 ARG A O 1
ATOM 2074 N N . GLN A 1 252 ? -10.720 0.481 -9.220 1.00 89.06 252 GLN A N 1
ATOM 2075 C CA . GLN A 1 252 ? -11.360 0.101 -7.966 1.00 89.06 252 GLN A CA 1
ATOM 2076 C C . GLN A 1 252 ? -11.948 1.329 -7.260 1.00 89.06 252 GLN A C 1
ATOM 2078 O O . GLN A 1 252 ? -13.047 1.272 -6.710 1.00 89.06 252 GLN A O 1
ATOM 2083 N N . ASN A 1 253 ? -11.206 2.440 -7.262 1.00 88.19 253 ASN A N 1
ATOM 2084 C CA . ASN A 1 253 ? -11.512 3.653 -6.512 1.00 88.19 253 ASN A CA 1
ATOM 2085 C C . ASN A 1 253 ? -11.306 4.918 -7.377 1.00 88.19 253 ASN A C 1
ATOM 2087 O O . ASN A 1 253 ? -10.431 5.733 -7.062 1.00 88.19 253 ASN A O 1
ATOM 2091 N N . PRO A 1 254 ? -12.119 5.146 -8.429 1.00 87.19 254 PRO A N 1
ATOM 2092 C CA . PRO A 1 254 ? -11.950 6.284 -9.351 1.00 87.19 254 PRO A CA 1
ATOM 2093 C C . PRO A 1 254 ? -11.984 7.642 -8.650 1.00 87.19 254 PRO A C 1
ATOM 2095 O O . PRO A 1 254 ? -11.247 8.558 -9.005 1.00 87.19 254 PRO A O 1
ATOM 2098 N N . LYS A 1 255 ? -12.773 7.748 -7.576 1.00 85.88 255 LYS A N 1
ATOM 2099 C CA . LYS A 1 255 ? -12.899 8.958 -6.753 1.00 85.88 255 LYS A CA 1
ATOM 2100 C C . LYS A 1 255 ? -11.558 9.451 -6.203 1.00 85.88 255 LYS A C 1
ATOM 2102 O O . LYS A 1 255 ? -11.405 10.646 -5.980 1.00 85.88 255 LYS A O 1
ATOM 2107 N N . LEU A 1 256 ? -10.590 8.559 -5.968 1.00 89.94 256 LEU A N 1
ATOM 2108 C CA . LEU A 1 256 ? -9.269 8.958 -5.478 1.00 89.94 256 LEU A CA 1
ATOM 2109 C C . LEU A 1 256 ? -8.445 9.667 -6.555 1.00 89.94 256 LEU A C 1
ATOM 2111 O O . LEU A 1 256 ? -7.714 10.593 -6.222 1.00 89.94 256 LEU A O 1
ATOM 2115 N N . MET A 1 257 ? -8.601 9.280 -7.825 1.00 89.75 257 MET A N 1
ATOM 2116 C CA . MET A 1 257 ? -7.972 9.985 -8.945 1.00 89.75 257 MET A CA 1
ATOM 2117 C C . MET A 1 257 ? -8.561 11.379 -9.106 1.00 89.75 257 MET A C 1
ATOM 2119 O O . MET A 1 257 ? -7.813 12.347 -9.152 1.00 89.75 257 MET A O 1
ATOM 2123 N N . LEU A 1 258 ? -9.889 11.488 -9.089 1.00 88.00 258 LEU A N 1
ATOM 2124 C CA . LEU A 1 258 ? -10.567 12.777 -9.216 1.00 88.00 258 LEU A CA 1
ATOM 2125 C C . LEU A 1 258 ? -10.178 13.731 -8.085 1.00 88.00 258 LEU A C 1
ATOM 2127 O O . LEU A 1 258 ? -9.897 14.897 -8.333 1.00 88.00 258 LEU A O 1
ATOM 2131 N N . LYS A 1 259 ? -10.078 13.235 -6.845 1.00 87.38 259 LYS A N 1
ATOM 2132 C CA . LYS A 1 259 ? -9.566 14.034 -5.722 1.00 87.38 259 LYS A CA 1
ATOM 2133 C C . LYS A 1 259 ? -8.123 14.487 -5.937 1.00 87.38 259 LYS A C 1
ATOM 2135 O O . LYS A 1 259 ? -7.803 15.629 -5.632 1.00 87.38 259 LYS A O 1
ATOM 2140 N N . LEU A 1 260 ? -7.263 13.600 -6.438 1.00 89.38 260 LEU A N 1
ATOM 2141 C CA . LEU A 1 260 ? -5.851 13.902 -6.663 1.00 89.38 260 LEU A CA 1
ATOM 2142 C C . LEU A 1 260 ? -5.641 14.922 -7.796 1.00 89.38 260 LEU A C 1
ATOM 2144 O O . LEU A 1 260 ? -4.736 15.741 -7.703 1.00 89.38 260 LEU A O 1
ATOM 2148 N N . GLN A 1 261 ? -6.471 14.876 -8.840 1.00 86.38 261 GLN A N 1
ATOM 2149 C CA . GLN A 1 261 ? -6.343 15.683 -10.061 1.00 86.38 261 GLN A CA 1
ATOM 2150 C C . GLN A 1 261 ? -7.311 16.882 -10.117 1.00 86.38 261 GLN A C 1
ATOM 2152 O O . GLN A 1 261 ? -7.438 17.530 -11.151 1.00 86.38 261 GLN A O 1
ATOM 2157 N N . GLY A 1 262 ? -8.006 17.200 -9.019 1.00 85.75 262 GLY A N 1
ATOM 2158 C CA . GLY A 1 262 ? -8.867 18.388 -8.944 1.00 85.75 262 GLY A CA 1
ATOM 2159 C C . GLY A 1 262 ? -10.189 18.283 -9.716 1.00 85.75 262 GLY A C 1
ATOM 2160 O O . GLY A 1 262 ? -10.701 19.294 -10.182 1.00 85.75 262 GLY A O 1
ATOM 2161 N N . GLY A 1 263 ? -10.751 17.079 -9.835 1.00 84.12 263 GLY A N 1
ATOM 2162 C CA . GLY A 1 263 ? -12.086 16.827 -10.391 1.00 84.12 263 GLY A CA 1
ATOM 2163 C C . GLY A 1 263 ? -12.104 16.123 -11.749 1.00 84.12 263 GLY A C 1
ATOM 2164 O O . GLY A 1 263 ? -13.176 15.747 -12.211 1.00 84.12 263 GLY A O 1
ATOM 2165 N N . SER A 1 264 ? -10.948 15.887 -12.369 1.00 83.81 264 SER A N 1
ATOM 2166 C CA . SER A 1 264 ? -10.825 15.184 -13.652 1.00 83.81 264 SER A CA 1
ATOM 2167 C C . SER A 1 264 ? -9.957 13.930 -13.538 1.00 83.81 264 SER A C 1
ATOM 2169 O O . SER A 1 264 ? -9.260 13.717 -12.546 1.00 83.81 264 SER A O 1
ATOM 2171 N N . PHE A 1 265 ? -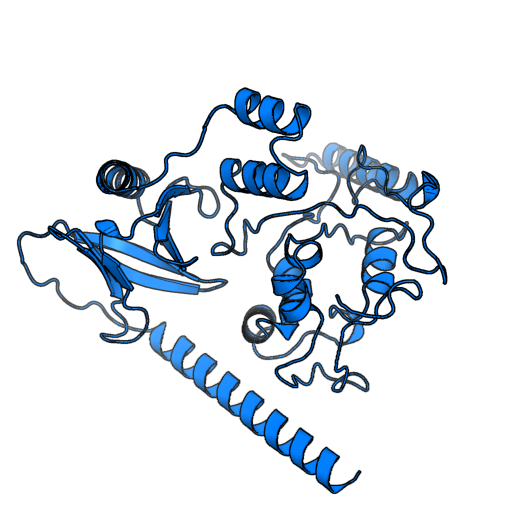10.020 13.046 -14.533 1.00 85.69 265 PHE A N 1
ATOM 2172 C CA . PHE A 1 265 ? -9.027 11.980 -14.663 1.00 85.69 265 PHE A CA 1
ATOM 2173 C C . PHE A 1 265 ? -7.716 12.541 -15.226 1.00 85.69 265 PHE A C 1
ATOM 2175 O O . PHE A 1 265 ? -7.705 13.555 -15.925 1.00 85.69 265 PHE A O 1
ATOM 2182 N N . ASP A 1 266 ? -6.606 11.863 -14.929 1.00 84.00 266 ASP A N 1
ATOM 2183 C CA . ASP A 1 266 ? -5.314 12.190 -15.531 1.00 84.00 266 ASP A CA 1
ATOM 2184 C C . ASP A 1 266 ? -5.339 11.919 -17.049 1.00 84.00 266 ASP A C 1
ATOM 2186 O O . ASP A 1 266 ? -6.239 11.270 -17.582 1.00 84.00 266 ASP A O 1
ATOM 2190 N N . HIS A 1 267 ? -4.323 12.390 -17.767 1.00 83.81 267 HIS A N 1
ATOM 2191 C CA . HIS A 1 267 ? -4.175 12.123 -19.188 1.00 83.81 267 HIS A CA 1
ATOM 2192 C C . HIS A 1 267 ? -4.156 10.600 -19.450 1.00 83.81 267 HIS A C 1
ATOM 2194 O O . HIS A 1 267 ? -3.387 9.891 -18.791 1.00 83.81 267 HIS A O 1
ATOM 2200 N N . PRO A 1 268 ? -4.901 10.075 -20.444 1.00 78.88 268 PRO A N 1
ATOM 2201 C CA . PRO A 1 268 ? -5.023 8.632 -20.694 1.00 78.88 268 PRO A CA 1
ATOM 2202 C C . PRO A 1 268 ? -3.683 7.889 -20.799 1.00 78.88 268 PRO A C 1
ATOM 2204 O O . PRO A 1 268 ? -3.509 6.810 -20.236 1.00 78.88 268 PRO A O 1
ATOM 2207 N N . ASN A 1 269 ? -2.687 8.508 -21.442 1.00 79.50 269 ASN A N 1
ATOM 2208 C CA . ASN A 1 269 ? -1.334 7.946 -21.573 1.00 79.50 269 ASN A CA 1
ATOM 2209 C C . ASN A 1 269 ? -0.553 7.810 -20.251 1.00 79.50 269 ASN A C 1
ATOM 2211 O O . ASN A 1 269 ? 0.429 7.073 -20.217 1.00 79.50 269 ASN A O 1
ATOM 2215 N N . ARG A 1 270 ? -0.959 8.503 -19.179 1.00 85.94 270 ARG A N 1
ATOM 2216 C CA . ARG A 1 270 ? -0.342 8.425 -17.842 1.00 85.94 270 ARG A CA 1
ATOM 2217 C C . ARG A 1 270 ? -1.105 7.519 -16.878 1.00 85.94 270 ARG A C 1
ATOM 2219 O O . ARG A 1 270 ? -0.631 7.263 -15.774 1.00 85.94 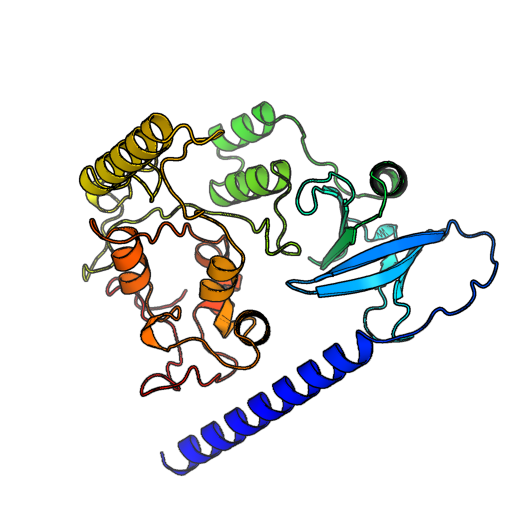270 ARG A O 1
ATOM 2226 N N . MET A 1 271 ? -2.261 7.001 -17.284 1.00 88.31 271 MET A N 1
ATOM 2227 C CA . MET A 1 271 ? -3.045 6.087 -16.464 1.00 88.31 271 MET A CA 1
ATOM 2228 C C . MET A 1 271 ? -2.598 4.636 -16.603 1.00 88.31 271 MET A C 1
ATOM 2230 O O . MET A 1 271 ? -2.026 4.210 -17.610 1.00 88.31 271 MET A O 1
ATOM 2234 N N . PHE A 1 272 ? -2.888 3.842 -15.571 1.00 92.62 272 PHE A N 1
ATOM 2235 C CA . PHE A 1 272 ? -2.553 2.427 -15.555 1.00 92.62 272 PHE A CA 1
ATOM 2236 C C . PHE A 1 272 ? -3.406 1.674 -16.570 1.00 92.62 272 PHE A C 1
ATOM 2238 O O . PHE A 1 272 ? -4.549 1.315 -16.303 1.00 92.62 272 PHE A O 1
ATOM 2245 N N . ARG A 1 273 ? -2.868 1.459 -17.767 1.00 89.38 273 ARG A N 1
ATOM 2246 C CA . ARG A 1 273 ? -3.583 0.806 -18.875 1.00 89.38 273 ARG A CA 1
ATOM 2247 C C . ARG A 1 273 ? -2.990 -0.532 -19.287 1.00 89.38 273 ARG A C 1
ATOM 2249 O O . ARG A 1 273 ? -3.660 -1.310 -19.950 1.00 89.38 273 ARG A O 1
ATOM 2256 N N . SER A 1 274 ? -1.736 -0.786 -18.931 1.00 93.38 274 SER A N 1
ATOM 2257 C CA . SER A 1 274 ? -0.978 -1.942 -19.393 1.00 93.38 274 SER A CA 1
ATOM 2258 C C . SER A 1 274 ? 0.093 -2.295 -18.371 1.00 93.38 274 SER A C 1
ATOM 2260 O O . SER A 1 274 ? 0.860 -1.420 -17.967 1.00 93.38 274 SER A O 1
ATOM 2262 N N . ILE A 1 275 ? 0.152 -3.567 -17.969 1.00 96.81 275 ILE A N 1
ATOM 2263 C CA . ILE A 1 275 ? 1.245 -4.082 -17.134 1.00 96.81 275 ILE A CA 1
ATOM 2264 C C . ILE A 1 275 ? 2.579 -4.008 -17.904 1.00 96.81 275 ILE A C 1
ATOM 2266 O O . ILE A 1 275 ? 3.519 -3.432 -17.352 1.00 96.81 275 ILE A O 1
ATOM 2270 N N . PRO A 1 276 ? 2.669 -4.454 -19.181 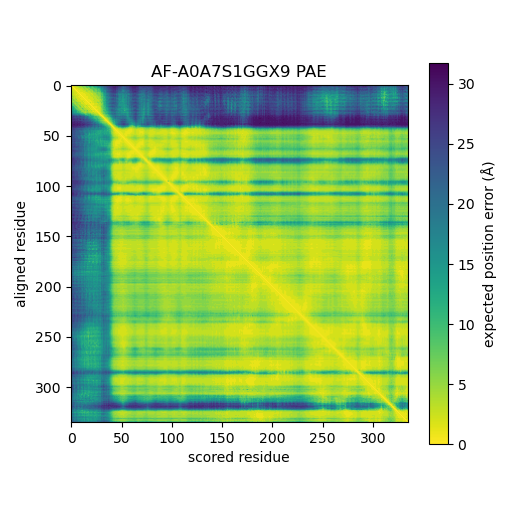1.00 96.88 276 PRO A N 1
ATOM 2271 C CA . PRO A 1 276 ? 3.879 -4.270 -19.986 1.00 96.88 276 PRO A CA 1
ATOM 2272 C C . PRO A 1 276 ? 4.348 -2.814 -20.079 1.00 96.88 276 PRO A C 1
ATOM 2274 O O . PRO A 1 276 ? 5.528 -2.534 -19.877 1.00 96.88 276 PRO A O 1
ATOM 2277 N N . ALA A 1 277 ? 3.435 -1.866 -20.323 1.00 94.81 277 ALA A N 1
ATOM 2278 C CA . ALA A 1 277 ? 3.806 -0.452 -20.402 1.00 94.81 277 ALA A CA 1
ATOM 2279 C C . ALA A 1 277 ? 4.248 0.113 -19.042 1.00 94.81 277 ALA A C 1
ATOM 2281 O O . ALA A 1 277 ? 5.184 0.908 -18.985 1.00 94.81 277 ALA A O 1
ATOM 2282 N N . ALA A 1 278 ? 3.605 -0.306 -17.945 1.00 96.38 278 ALA A N 1
ATOM 2283 C CA . ALA A 1 278 ? 3.998 0.094 -16.597 1.00 96.38 278 ALA A CA 1
ATOM 2284 C C . ALA A 1 278 ? 5.408 -0.410 -16.249 1.00 96.38 278 ALA A C 1
ATOM 2286 O O . ALA A 1 278 ? 6.201 0.360 -15.710 1.00 96.38 278 ALA A O 1
ATOM 2287 N N . TRP A 1 279 ? 5.740 -1.655 -16.614 1.00 97.38 279 TRP A N 1
ATOM 2288 C CA . TRP A 1 279 ? 7.095 -2.190 -16.475 1.00 97.38 279 TRP A CA 1
ATOM 2289 C C . TRP A 1 279 ? 8.103 -1.434 -17.346 1.00 97.38 279 TRP A C 1
ATOM 2291 O O . TRP A 1 279 ? 9.126 -0.982 -16.842 1.00 97.38 279 TRP A O 1
ATOM 2301 N N . ALA A 1 280 ? 7.804 -1.241 -18.635 1.00 95.44 280 ALA A N 1
ATOM 2302 C CA . ALA A 1 280 ? 8.681 -0.516 -19.557 1.00 95.44 280 ALA A CA 1
ATOM 2303 C C . ALA A 1 280 ? 8.979 0.913 -19.074 1.00 95.44 280 ALA A C 1
ATOM 2305 O O . ALA A 1 280 ? 10.090 1.416 -19.232 1.00 95.44 280 ALA A O 1
ATOM 2306 N N . SER A 1 281 ? 7.998 1.561 -18.441 1.00 94.38 281 SER A N 1
ATOM 2307 C CA . SER A 1 281 ? 8.162 2.890 -17.859 1.00 94.38 281 SER A CA 1
ATOM 2308 C C . SER A 1 281 ? 9.180 2.904 -16.714 1.00 94.38 281 SER A C 1
ATOM 2310 O O . SER A 1 281 ? 10.048 3.776 -16.697 1.00 94.38 281 SER A O 1
ATOM 2312 N N . VAL A 1 282 ? 9.129 1.925 -15.802 1.00 95.19 282 VAL A N 1
ATOM 2313 C CA . VAL A 1 282 ? 10.059 1.844 -14.661 1.00 95.19 282 VAL A CA 1
ATOM 2314 C C . VAL A 1 282 ? 11.431 1.275 -15.034 1.00 95.19 282 VAL A C 1
ATOM 2316 O O . VAL A 1 282 ? 12.438 1.642 -14.419 1.00 95.19 282 VAL A O 1
ATOM 2319 N N . SER A 1 283 ? 11.491 0.400 -16.044 1.00 93.50 283 SER A N 1
ATOM 2320 C CA . SER A 1 283 ? 12.726 -0.239 -16.511 1.00 93.50 283 SER A CA 1
ATOM 2321 C C . SER A 1 283 ? 13.507 0.604 -17.522 1.00 93.50 283 SER A C 1
ATOM 2323 O O . SER A 1 283 ? 14.700 0.365 -17.722 1.00 93.50 283 SER A O 1
ATOM 2325 N N . SER A 1 284 ? 12.874 1.627 -18.108 1.00 89.88 284 SER A N 1
ATOM 2326 C CA . SER A 1 284 ? 13.514 2.559 -19.036 1.00 89.88 284 SER A CA 1
ATOM 2327 C C . SER A 1 284 ? 14.750 3.220 -18.428 1.00 89.88 284 SER A C 1
ATOM 2329 O O . SER A 1 284 ? 14.718 3.778 -17.331 1.00 89.88 284 SER A O 1
ATOM 2331 N N . ALA A 1 285 ? 15.841 3.224 -19.194 1.00 81.19 285 ALA A N 1
ATOM 2332 C CA . ALA A 1 285 ? 17.124 3.778 -18.778 1.00 81.19 285 ALA A CA 1
ATOM 2333 C C . ALA A 1 285 ? 17.155 5.319 -18.711 1.00 81.19 285 ALA A C 1
ATOM 2335 O O . ALA A 1 285 ? 18.158 5.883 -18.285 1.00 81.19 285 ALA A O 1
ATOM 2336 N N . SER A 1 286 ? 16.097 6.000 -19.162 1.00 75.56 286 SER A N 1
ATOM 2337 C CA . SER A 1 286 ? 16.022 7.469 -19.216 1.00 75.56 286 SER A CA 1
ATOM 2338 C C . SER A 1 286 ? 14.809 8.044 -18.468 1.00 75.56 286 SER A C 1
ATOM 2340 O O . SER A 1 286 ? 14.565 9.243 -18.548 1.00 75.56 286 SER A O 1
ATOM 2342 N N . GLY A 1 287 ? 14.019 7.207 -17.785 1.00 79.31 287 GLY A N 1
ATOM 2343 C CA . GLY A 1 287 ? 12.828 7.636 -17.047 1.00 79.31 287 GLY A CA 1
ATOM 2344 C C . GLY A 1 287 ? 13.110 7.915 -15.569 1.00 79.31 287 GLY A C 1
ATOM 2345 O O . GLY A 1 287 ? 13.884 7.202 -14.934 1.00 79.31 287 GLY A O 1
ATOM 2346 N N . SER A 1 288 ? 12.414 8.902 -14.999 1.00 84.94 288 SER A N 1
ATOM 2347 C CA . SER A 1 288 ? 12.386 9.177 -13.550 1.00 84.94 288 SER A CA 1
ATOM 2348 C C . SER A 1 288 ? 11.398 8.291 -12.783 1.00 84.94 288 SER A C 1
ATOM 2350 O O . SER A 1 288 ? 11.265 8.396 -11.565 1.00 84.94 288 SER A O 1
ATOM 2352 N N . ASP A 1 289 ? 10.693 7.412 -13.493 1.00 91.50 289 ASP A N 1
ATOM 2353 C CA . ASP A 1 289 ? 9.705 6.521 -12.918 1.00 91.50 289 ASP A CA 1
ATOM 2354 C C . ASP A 1 289 ? 10.379 5.416 -12.093 1.00 91.50 289 ASP A C 1
ATOM 2356 O O . ASP A 1 289 ? 11.249 4.674 -12.570 1.00 91.50 289 ASP A O 1
ATOM 2360 N N . VAL A 1 290 ? 9.993 5.335 -10.821 1.00 95.00 290 VAL A N 1
ATOM 2361 C CA . VAL A 1 290 ? 10.574 4.413 -9.836 1.00 95.00 290 VAL A CA 1
ATOM 2362 C C . VAL A 1 290 ? 9.522 3.634 -9.052 1.00 95.00 290 VAL A C 1
ATOM 2364 O O . VAL A 1 290 ? 9.811 3.113 -7.977 1.00 95.00 290 VAL A O 1
ATOM 2367 N N . LYS A 1 291 ? 8.291 3.574 -9.573 1.00 96.69 291 LYS A N 1
ATOM 2368 C CA . LYS A 1 291 ? 7.147 2.959 -8.894 1.00 96.69 291 LYS A CA 1
ATOM 2369 C C . LYS A 1 291 ? 7.377 1.470 -8.618 1.00 96.69 291 LYS A C 1
ATOM 2371 O O . LYS A 1 291 ? 7.545 0.690 -9.554 1.00 96.69 291 LYS A O 1
ATOM 2376 N N . GLU A 1 292 ? 7.305 1.075 -7.351 1.00 98.19 292 GLU A N 1
ATOM 2377 C CA . GLU A 1 292 ? 7.132 -0.331 -6.966 1.00 98.19 292 GLU A CA 1
ATOM 2378 C C . GLU A 1 292 ? 5.641 -0.711 -6.985 1.00 98.19 292 GLU A C 1
ATOM 2380 O O . GLU A 1 292 ? 4.765 0.138 -7.183 1.00 98.19 292 GLU A O 1
ATOM 2385 N N . LEU A 1 293 ? 5.348 -2.000 -6.825 1.00 98.25 293 LEU A N 1
ATOM 2386 C CA . LEU A 1 293 ? 3.994 -2.540 -6.892 1.00 98.25 293 LEU A CA 1
ATOM 2387 C C . LEU A 1 293 ? 3.229 -2.417 -5.569 1.00 98.25 293 LEU A C 1
ATOM 2389 O O . LEU A 1 293 ? 3.776 -2.124 -4.504 1.00 98.25 293 LEU A O 1
ATOM 2393 N N . ILE A 1 294 ? 1.929 -2.696 -5.650 1.00 98.00 294 ILE A N 1
ATOM 2394 C CA . ILE A 1 294 ? 1.030 -2.864 -4.505 1.00 98.00 294 ILE A CA 1
ATOM 2395 C C . ILE A 1 294 ? 0.646 -4.347 -4.339 1.00 98.00 294 ILE A C 1
ATOM 2397 O O . ILE A 1 294 ? 0.647 -5.081 -5.333 1.00 98.00 294 ILE A O 1
ATOM 2401 N N . PRO A 1 295 ? 0.279 -4.808 -3.125 1.00 97.12 295 PRO A N 1
ATOM 2402 C CA . PRO A 1 295 ? -0.040 -6.218 -2.873 1.00 97.12 295 PRO A CA 1
ATOM 2403 C C . PRO A 1 295 ? -1.150 -6.782 -3.764 1.00 97.12 295 PRO A C 1
ATOM 2405 O O . PRO A 1 295 ? -1.151 -7.968 -4.069 1.00 97.12 295 PRO A O 1
ATOM 2408 N N . GLN A 1 296 ? -2.086 -5.939 -4.205 1.00 95.69 296 GLN A N 1
ATOM 2409 C CA . GLN A 1 296 ? -3.230 -6.336 -5.024 1.00 95.69 296 GLN A CA 1
ATOM 2410 C C . GLN A 1 296 ? -2.840 -6.988 -6.352 1.00 95.69 296 GLN A C 1
ATOM 2412 O O . GLN A 1 296 ? -3.625 -7.757 -6.884 1.00 95.69 296 GLN A O 1
ATOM 2417 N N . LEU A 1 297 ? -1.642 -6.722 -6.880 1.00 96.19 297 LEU A N 1
ATOM 2418 C CA . LEU A 1 297 ? -1.148 -7.385 -8.094 1.00 96.19 297 LEU A CA 1
ATOM 2419 C C . LEU A 1 297 ? -0.711 -8.840 -7.862 1.00 96.19 297 LEU A C 1
ATOM 2421 O O . LEU A 1 297 ? -0.460 -9.553 -8.826 1.00 96.19 297 LEU A O 1
ATOM 2425 N N . TYR A 1 298 ? -0.640 -9.278 -6.604 1.00 95.81 298 TYR A N 1
ATOM 2426 C CA . TYR A 1 298 ? -0.294 -10.642 -6.195 1.00 95.81 298 TYR A CA 1
ATOM 2427 C C . TYR A 1 298 ? -1.439 -11.353 -5.456 1.00 95.81 298 TYR A C 1
ATOM 2429 O O . TYR A 1 298 ? -1.277 -12.490 -5.020 1.00 95.81 298 TYR A O 1
ATOM 2437 N N . ASP A 1 299 ? -2.590 -10.694 -5.298 1.00 90.94 299 ASP A N 1
ATOM 2438 C CA . ASP A 1 299 ? -3.792 -11.258 -4.685 1.00 90.94 299 ASP A CA 1
ATOM 2439 C C . ASP A 1 299 ? -4.862 -11.426 -5.775 1.00 90.94 299 ASP A C 1
ATOM 2441 O O . ASP A 1 299 ? -5.322 -10.419 -6.310 1.00 90.94 299 ASP A O 1
ATOM 2445 N N . PRO A 1 300 ? -5.295 -12.653 -6.114 1.00 85.75 300 PRO A N 1
ATOM 2446 C CA . PRO A 1 300 ? -6.263 -12.863 -7.191 1.00 85.75 300 PRO A CA 1
ATOM 2447 C C . PRO A 1 300 ? -7.588 -12.114 -6.990 1.00 85.75 300 PRO A C 1
ATOM 2449 O O . PRO A 1 300 ? -8.146 -11.562 -7.936 1.00 85.75 300 PRO A O 1
ATOM 2452 N N . GLN A 1 301 ? -8.100 -12.039 -5.756 1.00 85.81 301 GLN A N 1
ATOM 2453 C CA . GLN A 1 301 ? -9.381 -11.381 -5.481 1.00 85.81 301 GLN A CA 1
ATOM 2454 C C . GLN A 1 301 ? -9.263 -9.865 -5.625 1.00 85.81 301 GLN A C 1
ATOM 2456 O O . GLN A 1 301 ? -10.137 -9.224 -6.213 1.00 85.81 301 GLN A O 1
ATOM 2461 N N . ALA A 1 302 ? -8.193 -9.283 -5.088 1.00 86.81 302 ALA A N 1
ATOM 2462 C CA . ALA A 1 302 ? -7.965 -7.848 -5.148 1.00 86.81 302 ALA A CA 1
ATOM 2463 C C . ALA A 1 302 ? -7.465 -7.394 -6.531 1.00 86.81 302 ALA A C 1
ATOM 2465 O O . ALA A 1 302 ? -7.845 -6.318 -6.991 1.00 86.81 302 ALA A O 1
ATOM 2466 N N . GLY A 1 303 ? -6.688 -8.231 -7.220 1.00 87.25 303 GLY A N 1
ATOM 2467 C CA . GLY A 1 303 ? -6.191 -8.023 -8.578 1.00 87.25 303 GLY A CA 1
ATOM 2468 C C . GLY A 1 303 ? -7.326 -7.839 -9.575 1.00 87.25 303 GLY A C 1
ATOM 2469 O O . GLY A 1 303 ? -7.327 -6.880 -10.347 1.00 87.25 303 GLY A O 1
ATOM 2470 N N . LEU A 1 304 ? -8.372 -8.665 -9.479 1.00 88.00 304 LEU A N 1
ATOM 2471 C CA . LEU A 1 304 ? -9.580 -8.516 -10.294 1.00 88.00 304 LEU A CA 1
ATOM 2472 C C . LEU A 1 304 ? -10.229 -7.132 -10.148 1.00 88.00 304 LEU A C 1
ATOM 2474 O O . LEU A 1 304 ? -10.715 -6.587 -11.136 1.00 88.00 304 LEU A O 1
ATOM 2478 N N . GLN A 1 305 ? -10.203 -6.540 -8.950 1.00 87.44 305 GLN A N 1
ATOM 2479 C CA . GLN A 1 305 ? -10.807 -5.227 -8.690 1.00 87.44 305 GLN A CA 1
ATOM 2480 C C . GLN A 1 305 ? -10.020 -4.066 -9.309 1.00 87.44 305 GLN A C 1
ATOM 2482 O O . GLN A 1 305 ? -10.604 -3.025 -9.601 1.00 87.44 305 GLN A O 1
ATOM 2487 N N . ILE A 1 306 ? -8.705 -4.219 -9.490 1.00 91.94 306 ILE A N 1
ATOM 2488 C CA . ILE A 1 306 ? -7.839 -3.162 -10.034 1.00 91.94 306 ILE A CA 1
ATOM 2489 C C . ILE A 1 306 ? -7.542 -3.343 -11.532 1.00 91.94 306 ILE A C 1
ATOM 2491 O O . ILE A 1 306 ? -7.250 -2.365 -12.224 1.00 91.94 306 ILE A O 1
ATOM 2495 N N . LEU A 1 307 ? -7.640 -4.575 -12.048 1.00 92.88 307 LEU A N 1
ATOM 2496 C CA . LEU A 1 307 ? -7.356 -4.914 -13.445 1.00 92.88 307 LEU A CA 1
ATOM 2497 C C . LEU A 1 307 ? -8.612 -4.942 -14.328 1.00 92.88 307 LEU A C 1
ATOM 2499 O O . LEU A 1 307 ? -8.493 -4.688 -15.527 1.00 92.88 307 LEU A O 1
ATOM 2503 N N . ARG A 1 308 ? -9.809 -5.197 -13.777 1.00 88.81 308 ARG A N 1
ATOM 2504 C CA . ARG A 1 308 ? -11.087 -5.078 -14.509 1.00 88.81 308 ARG A CA 1
ATOM 2505 C C . ARG A 1 308 ? -11.723 -3.712 -14.295 1.00 88.81 308 ARG A C 1
ATOM 2507 O O . ARG A 1 308 ? -11.665 -3.152 -13.206 1.00 88.81 308 ARG A O 1
ATOM 2514 N N . ASN A 1 309 ? -12.374 -3.191 -15.328 1.00 82.94 309 ASN A N 1
ATOM 2515 C CA . ASN A 1 309 ? -13.178 -1.976 -15.245 1.00 82.94 309 ASN A CA 1
ATOM 2516 C C . ASN A 1 309 ? -14.651 -2.320 -14.963 1.00 82.94 309 ASN A C 1
ATOM 2518 O O . ASN A 1 309 ? -15.524 -2.082 -15.790 1.00 82.94 309 ASN A O 1
ATOM 2522 N N . ASN A 1 310 ? -14.929 -2.910 -13.795 1.00 78.19 310 ASN A N 1
ATOM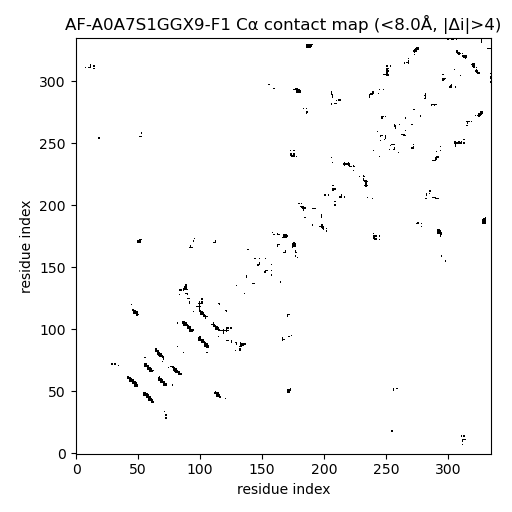 2523 C CA . ASN A 1 310 ? -16.286 -3.355 -13.428 1.00 78.19 310 ASN A CA 1
ATOM 2524 C C . ASN A 1 310 ? -17.288 -2.195 -13.264 1.00 78.19 310 ASN A C 1
ATOM 2526 O O . ASN A 1 310 ? -18.492 -2.421 -13.259 1.00 78.19 310 ASN A O 1
ATOM 2530 N N . GLN A 1 311 ? -16.790 -0.970 -13.084 1.00 75.50 311 GLN A N 1
ATOM 2531 C CA . GLN A 1 311 ? -17.601 0.238 -12.911 1.00 75.50 311 GLN A CA 1
ATOM 2532 C C . GLN A 1 311 ? -17.837 0.983 -14.238 1.00 75.50 311 GLN A C 1
ATOM 2534 O O . GLN A 1 311 ? -18.419 2.060 -14.207 1.00 75.50 311 GLN A O 1
ATOM 2539 N N . TYR A 1 312 ? -17.379 0.437 -15.378 1.00 74.12 312 TYR A N 1
ATOM 2540 C CA . TYR A 1 312 ? -17.506 1.045 -16.713 1.00 74.12 312 TYR A CA 1
ATOM 2541 C C . TYR A 1 312 ? -17.026 2.506 -16.759 1.00 74.12 312 TYR A C 1
ATOM 2543 O O . TYR A 1 312 ? -17.603 3.358 -17.427 1.00 74.12 312 TYR A O 1
ATOM 2551 N N . ILE A 1 313 ? -15.957 2.807 -16.015 1.00 73.62 313 ILE A N 1
ATOM 2552 C CA . ILE A 1 313 ? -15.425 4.164 -15.895 1.00 73.62 313 ILE A CA 1
ATOM 2553 C C . ILE A 1 313 ? -14.784 4.553 -17.225 1.00 73.62 313 ILE A C 1
ATOM 2555 O O . ILE A 1 313 ? -13.847 3.878 -17.666 1.00 73.62 313 ILE A O 1
ATOM 2559 N N . SER A 1 314 ? -15.230 5.665 -17.813 1.00 75.50 314 SER A N 1
ATOM 2560 C CA . SER A 1 314 ? -14.528 6.275 -18.939 1.00 75.50 314 SER A CA 1
ATOM 2561 C C . SER A 1 314 ? -13.274 6.978 -18.441 1.00 75.50 314 SER A C 1
ATOM 2563 O O . SER A 1 314 ? -13.327 8.001 -17.763 1.00 75.50 314 SER A O 1
ATOM 2565 N N . LEU A 1 315 ? -12.121 6.411 -18.781 1.00 72.31 315 LEU A N 1
ATOM 2566 C CA . LEU A 1 315 ? -10.810 6.980 -18.473 1.00 72.31 315 LEU A CA 1
ATOM 2567 C C . LEU A 1 315 ? -10.332 7.960 -19.573 1.00 72.31 315 LEU A C 1
ATOM 2569 O O . LEU A 1 315 ? -9.149 8.267 -19.651 1.00 72.31 315 LEU A O 1
ATOM 2573 N N . GLY A 1 316 ? -11.231 8.461 -20.430 1.00 65.06 316 GLY A N 1
ATOM 2574 C CA . GLY A 1 316 ? -10.925 9.462 -21.461 1.00 65.06 316 GLY A CA 1
ATOM 2575 C C . GLY A 1 316 ? -10.102 8.966 -22.669 1.00 65.06 316 GLY A C 1
ATOM 2576 O O . GLY A 1 316 ? -9.422 7.939 -22.624 1.00 65.06 316 GLY A O 1
ATOM 2577 N N . GLY A 1 317 ? -10.159 9.735 -23.767 1.00 62.12 317 GLY A N 1
ATOM 2578 C CA . GLY A 1 317 ? -9.543 9.415 -25.070 1.00 62.12 317 GLY A CA 1
ATOM 2579 C C . GLY A 1 317 ? -10.174 8.204 -25.775 1.00 62.12 317 GLY A C 1
ATOM 2580 O O . GLY A 1 317 ? -11.163 7.658 -25.291 1.00 62.12 317 GLY A O 1
ATOM 2581 N N . ASP A 1 318 ? -9.546 7.713 -26.854 1.00 56.59 318 ASP A N 1
ATOM 2582 C CA . ASP A 1 318 ? -9.936 6.478 -27.585 1.00 56.59 318 ASP A CA 1
ATOM 2583 C C . ASP A 1 318 ? -9.980 5.215 -26.691 1.00 56.59 318 ASP A C 1
ATOM 2585 O O . ASP A 1 318 ? -10.381 4.128 -27.103 1.00 56.59 318 ASP A O 1
ATOM 2589 N N . PHE A 1 319 ? -9.535 5.349 -25.441 1.00 54.62 319 PHE A N 1
ATOM 2590 C CA . PHE A 1 319 ? -9.339 4.288 -24.463 1.00 54.62 319 PHE A CA 1
ATOM 2591 C C . PHE A 1 319 ? -10.347 4.335 -23.308 1.00 54.62 319 PHE A C 1
ATOM 2593 O O . PHE A 1 319 ? -10.238 3.524 -22.382 1.00 54.62 319 PHE A O 1
ATOM 2600 N N . GLY A 1 320 ? -11.347 5.227 -23.375 1.00 52.81 320 GLY A N 1
ATOM 2601 C CA . GLY A 1 320 ? -12.454 5.313 -22.415 1.00 52.81 320 GLY A CA 1
ATOM 2602 C C . GLY A 1 320 ? -13.211 3.990 -22.220 1.00 52.81 320 GLY A C 1
ATOM 2603 O O . GLY A 1 320 ? -13.809 3.778 -21.173 1.00 52.81 320 GLY A O 1
ATOM 2604 N N . HIS A 1 321 ? -13.093 3.051 -23.166 1.00 56.22 321 HIS A N 1
ATOM 2605 C CA . HIS A 1 321 ? -13.795 1.763 -23.164 1.00 56.22 321 HIS A CA 1
ATOM 2606 C C . HIS A 1 321 ? -12.926 0.550 -22.791 1.00 56.22 321 HIS A C 1
ATOM 2608 O O . HIS A 1 321 ? -13.350 -0.592 -22.987 1.00 56.22 321 HIS A O 1
ATOM 2614 N N . LEU A 1 322 ? -11.703 0.728 -22.268 1.00 61.31 322 LEU A N 1
ATOM 2615 C CA . LEU A 1 322 ? -10.890 -0.421 -21.843 1.00 61.31 322 LEU A CA 1
ATOM 2616 C C . LEU A 1 322 ? -11.578 -1.176 -20.690 1.00 61.31 322 LEU A C 1
ATOM 2618 O O . LEU A 1 322 ? -11.465 -0.807 -19.518 1.00 61.31 322 LEU A O 1
ATOM 2622 N N . LYS A 1 323 ? -12.246 -2.289 -21.032 1.00 71.75 323 LYS A N 1
ATOM 2623 C CA . LYS A 1 323 ? -12.918 -3.200 -20.085 1.00 71.75 323 LYS A CA 1
ATOM 2624 C C . LYS A 1 323 ? -11.936 -3.832 -19.088 1.00 71.75 323 LYS A C 1
ATOM 2626 O O . LYS A 1 323 ? -12.328 -4.228 -17.991 1.00 71.75 323 LYS A O 1
ATOM 2631 N N . LYS A 1 324 ? -10.646 -3.909 -19.441 1.00 86.00 324 LYS A N 1
ATOM 2632 C CA . LYS A 1 324 ? -9.560 -4.409 -18.587 1.00 86.00 324 LYS A CA 1
ATOM 2633 C C . LYS A 1 324 ? -8.210 -3.767 -18.911 1.00 86.00 324 LYS A C 1
ATOM 2635 O O . LYS A 1 324 ? -8.011 -3.232 -19.999 1.00 86.00 324 LYS A O 1
ATOM 2640 N N . VAL A 1 325 ? -7.282 -3.847 -17.961 1.00 91.62 325 VAL A N 1
ATOM 2641 C CA . VAL A 1 325 ? -5.855 -3.564 -18.166 1.00 91.62 325 VAL A CA 1
ATOM 2642 C C . VAL A 1 325 ? -5.280 -4.542 -19.194 1.00 91.62 325 VAL A C 1
ATOM 2644 O O . VAL A 1 325 ? -5.611 -5.727 -19.188 1.00 91.62 325 VAL A O 1
ATOM 2647 N N . ILE A 1 326 ? -4.409 -4.045 -20.073 1.00 92.88 326 ILE A N 1
ATOM 2648 C CA . ILE A 1 326 ? -3.673 -4.864 -21.039 1.00 92.88 326 ILE A CA 1
ATOM 2649 C C . ILE A 1 326 ? -2.660 -5.720 -20.280 1.00 92.88 326 ILE A C 1
ATOM 2651 O O . ILE A 1 326 ? -1.772 -5.203 -19.590 1.00 92.88 326 ILE A O 1
ATOM 2655 N N . LEU A 1 327 ? -2.813 -7.029 -20.425 1.00 95.62 327 LEU A N 1
ATOM 2656 C CA . LEU A 1 327 ? -1.951 -8.027 -19.817 1.00 95.62 327 LEU A CA 1
ATOM 2657 C C . LEU A 1 327 ? -0.746 -8.330 -20.720 1.00 95.62 327 LEU A C 1
ATOM 2659 O O . LEU A 1 327 ? -0.776 -8.012 -21.912 1.00 95.62 327 LEU A O 1
ATOM 2663 N N . PRO A 1 328 ? 0.319 -8.924 -20.167 1.00 97.12 328 PRO A N 1
ATOM 2664 C CA . PRO A 1 328 ? 1.385 -9.521 -20.965 1.00 97.12 328 PRO A CA 1
ATOM 2665 C C . PRO A 1 328 ? 0.844 -10.631 -21.875 1.00 97.12 328 PRO A C 1
ATOM 2667 O O . PRO A 1 328 ? -0.124 -11.286 -21.487 1.00 97.12 328 PRO A O 1
ATOM 2670 N N . PRO A 1 329 ? 1.474 -10.904 -23.031 1.00 97.25 329 PRO A N 1
ATOM 2671 C CA . PRO A 1 329 ? 1.001 -11.940 -23.955 1.00 97.25 329 PRO A CA 1
ATOM 2672 C C . PRO A 1 329 ? 0.889 -13.337 -23.323 1.00 97.25 329 PRO A C 1
ATOM 2674 O O . PRO A 1 329 ? -0.054 -14.071 -23.607 1.00 97.25 329 PRO A O 1
ATOM 2677 N N . TRP A 1 330 ? 1.791 -13.671 -22.395 1.00 97.12 330 TRP A N 1
ATOM 2678 C CA . TRP A 1 330 ? 1.776 -14.938 -21.659 1.00 97.12 330 TRP A CA 1
ATOM 2679 C C . TRP A 1 330 ? 0.628 -15.082 -20.638 1.00 97.12 330 TRP A C 1
ATOM 2681 O O . TRP A 1 330 ? 0.439 -16.171 -20.096 1.00 97.12 330 TRP A O 1
ATOM 2691 N N . ALA A 1 331 ? -0.139 -14.022 -20.358 1.00 95.62 331 ALA A N 1
ATOM 2692 C CA . ALA A 1 331 ? -1.285 -14.040 -19.447 1.00 95.62 331 ALA A CA 1
ATOM 2693 C C . ALA A 1 331 ? -2.604 -13.954 -20.232 1.00 95.62 331 ALA A C 1
ATOM 2695 O O . ALA A 1 331 ? -3.032 -12.883 -20.671 1.00 95.62 331 ALA A O 1
ATOM 2696 N N . THR A 1 332 ? -3.276 -15.094 -20.395 1.00 91.69 332 THR A N 1
ATOM 2697 C CA . THR A 1 332 ? -4.531 -15.205 -21.160 1.00 91.69 332 THR A CA 1
ATOM 2698 C C . THR A 1 332 ? -5.748 -14.649 -20.406 1.00 91.69 332 THR A C 1
ATOM 2700 O O . THR A 1 332 ? -6.702 -14.166 -21.026 1.00 91.69 332 THR A O 1
ATOM 2703 N N . SER A 1 333 ? -5.703 -14.659 -19.073 1.00 91.06 333 SER A N 1
ATOM 2704 C CA . SER A 1 333 ? -6.721 -14.139 -18.152 1.00 91.06 333 SER A CA 1
ATOM 2705 C C . SER A 1 333 ? -6.104 -13.288 -17.041 1.00 91.06 333 SER A C 1
ATOM 2707 O O . SER A 1 333 ? -4.886 -13.181 -16.928 1.00 91.06 333 SER A O 1
ATOM 2709 N N . ILE A 1 334 ? -6.963 -12.611 -16.270 1.00 89.81 334 ILE A N 1
ATOM 2710 C CA . ILE A 1 334 ? -6.531 -11.830 -15.100 1.00 89.81 334 ILE A CA 1
ATOM 2711 C C . ILE A 1 334 ? -6.284 -12.753 -13.904 1.00 89.81 334 ILE A C 1
ATOM 2713 O O . ILE A 1 334 ? -5.366 -12.504 -13.128 1.00 89.81 334 ILE A O 1
ATOM 2717 N N . GLU A 1 335 ? -7.146 -13.759 -13.750 1.00 87.00 335 GLU A N 1
ATOM 2718 C CA . GLU A 1 335 ? -6.925 -14.944 -12.919 1.00 87.00 335 GLU A CA 1
ATOM 2719 C C . GLU A 1 335 ? -5.689 -15.706 -13.387 1.00 87.00 335 GLU A C 1
ATOM 2721 O O . GLU A 1 335 ? -4.920 -16.133 -12.497 1.00 87.00 335 GLU A O 1
#

Mean predicted aligned error: 8.55 Å